Protein AF-A0A928QDV7-F1 (afdb_monomer)

Sequence (192 aa):
MKKKLKGFTLIELIVVIAILGVIIGLLVPNWINMIRKNRIEDQNSRARVVYNAAQTVVQEYRFDERNENSGIASVDSVNDGDFIFMWDCRNGGVTKCYSILSDGTNEEKSDAFKNAFSKKINNIFDGYDDTTYKVYVKDYIVQSVVCRKENNNKYMGAYPTKIKNPRKGATVEAINMTAFNLDKTDNTNTVN

Secondary structure (DSSP, 8-state):
--PPP-PPPHHHHHHHHHHHHHHHHHHHHHHHHHHHHHHHHHHHHHHHHHHHHHHHHHHHHHHHHHHT-SS---TT--SSS-EEEEEETTTTSEEEEEEE-TTS-EEEPPHHHHHHHHHHHHTT-TTTTSEEEEEEEETTEEEEEEEEETT-SS--EEESSPPS---TT--STT---SSS-TT---------

Foldseek 3Di:
DDDDDDDDDPVVVVVVVVVVVVVCVVPVVVVVVVVVVVVQVVQQVLQVQLQVLLLVLLVVLVVVVVVVPPPDDPLQHPVQFWKKWKFDLVVVTDIWMWGQDPVRDTDTRDPVNRVVSSVSSCVRRVCSNQKIKMWTTHNSHTPKMKMDGNVGQAYIHMPPDRQPDDDRRDDNVQQDPVPVNSPDRDPPDD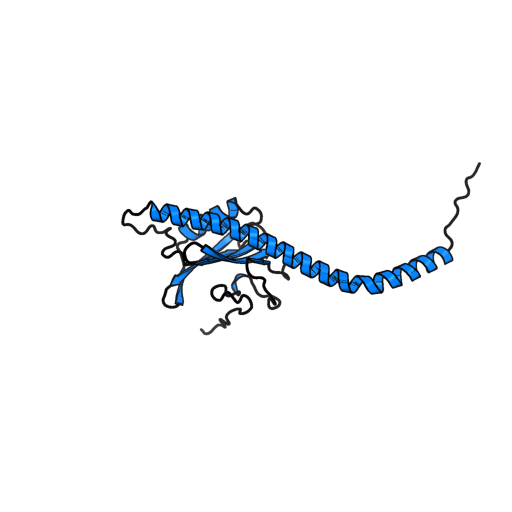DD

Structure (mmCIF, N/CA/C/O backbone):
data_AF-A0A928QDV7-F1
#
_entry.id   AF-A0A928QDV7-F1
#
loop_
_atom_site.group_PDB
_atom_site.id
_atom_site.type_symbol
_atom_site.label_atom_id
_atom_site.label_alt_id
_atom_site.label_comp_id
_atom_site.label_asym_id
_atom_site.label_entity_id
_atom_site.label_seq_id
_atom_site.pdbx_PDB_ins_code
_atom_site.Cartn_x
_atom_site.Cartn_y
_atom_site.Cartn_z
_atom_site.occupancy
_atom_site.B_iso_or_equiv
_atom_site.auth_seq_id
_atom_site.auth_comp_id
_atom_site.auth_asym_id
_atom_site.auth_atom_id
_atom_site.pdbx_PDB_model_num
ATOM 1 N N . MET A 1 1 ? -22.455 43.721 47.576 1.00 55.53 1 MET A N 1
ATOM 2 C CA . MET A 1 1 ? -23.292 42.504 47.434 1.00 55.53 1 MET A CA 1
ATOM 3 C C . MET A 1 1 ? -22.392 41.290 47.214 1.00 55.53 1 MET A C 1
ATOM 5 O O . MET A 1 1 ? -21.676 41.269 46.223 1.00 55.53 1 MET A O 1
ATOM 9 N N . LYS A 1 2 ? -22.374 40.303 48.123 1.00 63.09 2 LYS A N 1
ATOM 10 C CA . LYS A 1 2 ? -21.626 39.044 47.922 1.00 63.09 2 LYS A CA 1
ATOM 11 C C . LYS A 1 2 ? -22.505 38.061 47.136 1.00 63.09 2 LYS A C 1
ATOM 13 O O . LYS A 1 2 ? -23.550 37.651 47.636 1.00 63.09 2 LYS A O 1
ATOM 18 N N . LYS A 1 3 ? -22.110 37.707 45.908 1.00 72.69 3 LYS A N 1
ATOM 19 C CA . LYS A 1 3 ? -22.772 36.661 45.107 1.00 72.69 3 LYS A CA 1
ATOM 20 C C . LYS A 1 3 ? -22.563 35.304 45.788 1.00 72.69 3 LYS A C 1
ATOM 22 O O . LYS A 1 3 ? -21.424 34.890 45.976 1.00 72.69 3 LYS A O 1
ATOM 27 N N . LYS A 1 4 ? -23.648 34.607 46.145 1.00 72.56 4 LYS A N 1
ATOM 28 C CA . LYS A 1 4 ? -23.580 33.191 46.534 1.00 72.56 4 LYS A CA 1
ATOM 29 C C . LYS A 1 4 ? -23.350 32.357 45.274 1.00 72.56 4 LYS A C 1
ATOM 31 O O . LYS A 1 4 ? -24.188 32.368 44.375 1.00 72.56 4 LYS A O 1
ATOM 36 N N . LEU A 1 5 ? -22.227 31.652 45.211 1.00 72.19 5 LEU A N 1
ATOM 37 C CA . LEU A 1 5 ? -21.999 30.609 44.215 1.00 72.19 5 LEU A CA 1
ATOM 38 C C . LEU A 1 5 ? -22.823 29.389 44.644 1.00 72.19 5 LEU A C 1
ATOM 40 O O . LEU A 1 5 ? -22.653 28.892 45.756 1.00 72.19 5 LEU A O 1
ATOM 44 N N . LYS A 1 6 ? -23.767 28.954 43.804 1.00 79.81 6 LYS A N 1
ATOM 45 C CA . LYS A 1 6 ? -24.488 27.697 44.027 1.00 79.81 6 LYS A CA 1
ATOM 46 C C . LYS A 1 6 ? -23.498 26.555 43.787 1.00 79.81 6 LYS A C 1
ATOM 48 O O . LYS A 1 6 ? -22.979 26.429 42.683 1.00 79.81 6 LYS A O 1
ATOM 53 N N . GLY A 1 7 ? -23.196 25.791 44.833 1.00 77.69 7 GLY A N 1
ATOM 54 C CA . GLY A 1 7 ? -22.428 24.554 44.717 1.00 77.69 7 GLY A CA 1
ATOM 55 C C . GLY A 1 7 ? -23.275 23.456 44.078 1.00 77.69 7 GLY A C 1
ATOM 56 O O . GLY A 1 7 ? -24.495 23.449 44.231 1.00 77.69 7 GLY A O 1
ATOM 57 N N . PHE A 1 8 ? -22.617 22.552 43.357 1.00 84.00 8 PHE A N 1
ATOM 58 C CA . PHE A 1 8 ? -23.239 21.355 42.795 1.00 84.00 8 PHE A CA 1
ATOM 59 C C . PHE A 1 8 ? -23.595 20.383 43.925 1.00 84.00 8 PHE A C 1
ATOM 61 O O . PHE A 1 8 ? -22.808 20.226 44.865 1.00 84.00 8 PHE A O 1
ATOM 68 N N . THR A 1 9 ? -24.763 19.743 43.871 1.00 90.88 9 THR A N 1
ATOM 69 C CA . THR A 1 9 ? -25.114 18.737 44.881 1.00 90.88 9 THR A CA 1
ATOM 70 C C . THR A 1 9 ? -24.445 17.402 44.555 1.00 90.88 9 THR A C 1
ATOM 72 O O . THR A 1 9 ? -24.256 17.032 43.397 1.00 90.88 9 THR A O 1
ATOM 75 N N . LEU A 1 10 ? -24.081 16.641 45.588 1.00 90.19 10 LEU A N 1
ATOM 76 C CA . LEU A 1 10 ? -23.433 15.338 45.414 1.00 90.19 10 LEU A CA 1
ATOM 77 C C . LEU A 1 10 ? -24.353 14.335 44.692 1.00 90.19 10 LEU A C 1
ATOM 79 O O . LEU A 1 10 ? -23.884 13.512 43.910 1.00 90.19 10 LEU A O 1
ATOM 83 N N . ILE A 1 11 ? -25.669 14.452 44.899 1.00 93.12 11 ILE A N 1
ATOM 84 C CA . ILE A 1 11 ? -26.667 13.603 44.243 1.00 93.12 11 ILE A CA 1
ATOM 85 C C . ILE A 1 11 ? -26.786 13.888 42.743 1.00 93.12 11 ILE A C 1
ATOM 87 O O . ILE A 1 11 ? -26.848 12.944 41.957 1.00 93.12 11 ILE A O 1
ATOM 91 N N . GLU A 1 12 ? -26.744 15.160 42.330 1.00 91.50 12 GLU A N 1
ATOM 92 C CA . GLU A 1 12 ? -26.747 15.530 40.909 1.00 91.50 12 GLU A CA 1
ATOM 93 C C . GLU A 1 12 ? -25.554 14.897 40.185 1.00 91.50 12 GLU A C 1
ATOM 95 O O . GLU A 1 12 ? -25.689 14.446 39.051 1.00 91.50 12 GLU A O 1
ATOM 100 N N . LEU A 1 13 ? -24.403 14.773 40.854 1.00 91.19 13 LEU A N 1
ATOM 101 C CA . LEU A 1 13 ? -23.220 14.149 40.263 1.00 91.19 13 LEU A CA 1
ATOM 102 C C . LEU A 1 13 ? -23.370 12.628 40.122 1.00 91.19 13 LEU A C 1
ATOM 104 O O . LEU A 1 13 ? -23.020 12.078 39.078 1.00 91.19 13 LEU A O 1
ATOM 108 N N . ILE A 1 14 ? -23.914 11.952 41.139 1.00 94.00 14 ILE A N 1
ATOM 109 C CA . ILE A 1 14 ? -24.103 10.491 41.130 1.00 94.00 14 ILE A CA 1
ATOM 110 C C . ILE A 1 14 ? -25.051 10.061 40.006 1.00 94.00 14 ILE A C 1
ATOM 112 O O . ILE A 1 14 ? -24.780 9.088 39.302 1.00 94.00 14 ILE A O 1
ATOM 116 N N . VAL A 1 15 ? -26.148 10.793 39.804 1.00 94.69 15 VAL A N 1
ATOM 117 C CA . VAL A 1 15 ? -27.114 10.470 38.744 1.00 94.69 15 VAL A CA 1
ATOM 118 C C . VAL A 1 15 ? -26.477 10.625 37.359 1.00 94.69 15 VAL A C 1
ATOM 120 O O . VAL A 1 15 ? -26.683 9.780 36.487 1.00 94.69 15 VAL A O 1
ATOM 123 N N . VAL A 1 16 ? -25.645 11.651 37.159 1.00 94.06 16 VAL A N 1
ATOM 1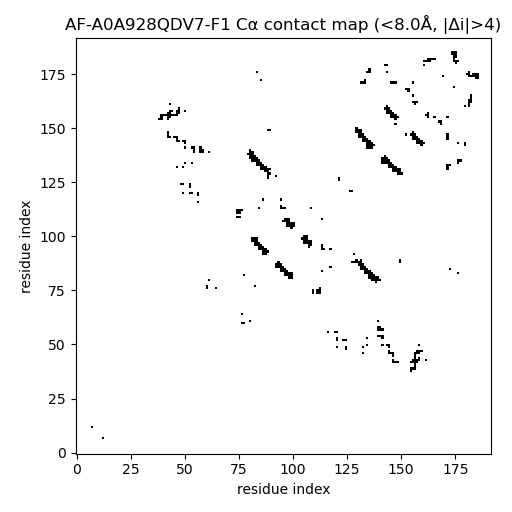24 C CA . VAL A 1 16 ? -24.961 11.889 35.878 1.00 94.06 16 VAL A CA 1
ATOM 125 C C . VAL A 1 16 ? -23.984 10.761 35.546 1.00 94.06 16 VAL A C 1
ATOM 127 O O . VAL A 1 16 ? -24.023 10.233 34.433 1.00 94.06 16 VAL A O 1
ATOM 130 N N . ILE A 1 17 ? -23.144 10.336 36.496 1.00 95.00 17 ILE A N 1
ATOM 131 C CA . ILE A 1 17 ? -22.200 9.232 36.250 1.00 95.00 17 ILE A CA 1
ATOM 132 C C . ILE A 1 17 ? -22.919 7.892 36.042 1.00 95.00 17 ILE A C 1
ATOM 134 O O . ILE A 1 17 ? -22.442 7.070 35.259 1.00 95.00 17 ILE A O 1
ATOM 138 N N . ALA A 1 18 ? -24.081 7.686 36.674 1.00 95.62 18 ALA A N 1
ATOM 139 C CA . ALA A 1 18 ? -24.889 6.484 36.486 1.00 95.62 18 ALA A CA 1
ATOM 140 C C . ALA A 1 18 ? -25.421 6.380 35.047 1.00 95.62 18 ALA A C 1
ATOM 142 O O . ALA A 1 18 ? -25.262 5.342 34.405 1.00 95.62 18 ALA A O 1
ATOM 143 N N . ILE A 1 19 ? -25.984 7.466 34.507 1.00 96.06 19 ILE A N 1
ATOM 144 C CA . ILE A 1 19 ? -26.484 7.494 33.123 1.00 96.06 19 ILE A CA 1
ATOM 145 C C . ILE A 1 19 ? -25.323 7.385 32.119 1.00 96.06 19 ILE A C 1
ATOM 147 O O . ILE A 1 19 ? -25.415 6.621 31.156 1.00 96.06 19 ILE A O 1
ATOM 151 N N . LEU A 1 20 ? -24.203 8.083 32.355 1.00 95.31 20 LEU A N 1
ATOM 152 C CA . LEU A 1 20 ? -23.006 7.984 31.507 1.00 95.31 20 LEU A CA 1
ATOM 153 C C . LEU A 1 20 ? -22.452 6.554 31.454 1.00 95.31 20 LEU A C 1
ATOM 155 O O . LEU A 1 20 ? -22.076 6.091 30.377 1.00 95.31 20 LEU A O 1
ATOM 159 N N . GLY A 1 21 ? -22.441 5.838 32.581 1.00 95.94 21 GLY A N 1
ATOM 160 C CA . GLY A 1 21 ? -21.987 4.449 32.646 1.00 95.94 21 GLY A CA 1
ATOM 161 C C . GLY A 1 21 ? -22.796 3.516 31.743 1.00 95.94 21 GLY A C 1
ATOM 162 O O . GLY A 1 21 ? -22.215 2.720 31.002 1.00 95.94 21 GLY A O 1
ATOM 163 N N . VAL A 1 22 ? -24.126 3.661 31.735 1.00 94.94 22 VAL A N 1
ATOM 164 C CA . VAL A 1 22 ? -25.017 2.864 30.873 1.00 94.94 22 VAL A CA 1
ATOM 165 C C . VAL A 1 22 ? -24.737 3.131 29.389 1.00 94.94 22 VAL A C 1
ATOM 167 O O . VAL A 1 22 ? -24.626 2.187 28.606 1.00 94.94 22 VAL A O 1
ATOM 170 N N . ILE A 1 23 ? -24.561 4.399 28.997 1.00 95.38 23 ILE A N 1
ATOM 171 C CA . ILE A 1 23 ? -24.286 4.777 27.599 1.00 95.38 23 ILE A CA 1
ATOM 172 C C . ILE A 1 23 ? -22.918 4.249 27.143 1.00 95.38 23 ILE A C 1
ATOM 174 O O . ILE A 1 23 ? -22.806 3.659 26.067 1.00 95.38 23 ILE A O 1
ATOM 178 N N . ILE A 1 24 ? -21.878 4.426 27.963 1.00 94.31 24 ILE A N 1
ATOM 179 C CA . ILE A 1 24 ? -20.519 3.957 27.656 1.00 94.31 24 ILE A CA 1
ATOM 180 C C . ILE A 1 24 ? -20.502 2.429 27.501 1.00 94.31 24 ILE A C 1
ATOM 182 O O . ILE A 1 24 ? -19.889 1.925 26.559 1.00 94.31 24 ILE A O 1
ATOM 186 N N . GLY A 1 25 ? -21.220 1.696 28.360 1.00 92.50 25 GLY A N 1
ATOM 187 C CA . GLY A 1 25 ? -21.282 0.232 28.324 1.00 92.50 25 GLY A CA 1
ATOM 188 C C . GLY A 1 25 ? -21.775 -0.339 26.991 1.00 92.50 25 GLY A C 1
ATOM 189 O O . GLY A 1 25 ? -21.219 -1.321 26.502 1.00 92.50 25 GLY A O 1
ATOM 190 N N . LEU A 1 26 ? -22.764 0.300 26.360 1.00 90.81 26 LEU A N 1
ATOM 191 C CA . LEU A 1 26 ? -23.292 -0.134 25.060 1.00 90.81 26 LEU A CA 1
ATOM 192 C C . LEU A 1 26 ? -22.416 0.316 23.878 1.00 90.81 26 LEU A C 1
ATOM 194 O O . LEU A 1 26 ? -22.362 -0.358 22.848 1.00 90.81 26 LEU A O 1
ATOM 198 N N . LEU A 1 27 ? -21.729 1.454 24.005 1.00 90.25 27 LEU A N 1
ATOM 199 C CA . LEU A 1 27 ? -21.082 2.131 22.876 1.00 90.25 27 LEU A CA 1
ATOM 200 C C . LEU A 1 27 ? -19.619 1.712 22.651 1.00 90.25 27 LEU A C 1
ATOM 202 O O . LEU A 1 27 ? -19.185 1.565 21.504 1.00 90.25 27 LEU A O 1
ATOM 206 N N . VAL A 1 28 ? -18.857 1.474 23.724 1.00 89.38 28 VAL A N 1
ATOM 207 C CA . VAL A 1 28 ? -17.423 1.121 23.669 1.00 89.38 28 VAL A CA 1
ATOM 208 C C . VAL A 1 28 ? -17.087 -0.051 22.728 1.00 89.38 28 VAL A C 1
ATOM 210 O O . VAL A 1 28 ? -16.169 0.115 21.914 1.00 89.38 28 VAL A O 1
ATOM 213 N N . PRO A 1 29 ? -17.778 -1.213 22.757 1.00 86.12 29 PRO A N 1
ATOM 214 C CA . PRO A 1 29 ? -17.377 -2.356 21.929 1.00 86.12 29 PRO A CA 1
ATOM 215 C C . PRO A 1 29 ? -17.470 -2.066 20.422 1.00 86.12 29 PRO A C 1
ATOM 217 O O . PRO A 1 29 ? -16.590 -2.463 19.652 1.00 86.12 29 PRO A O 1
ATOM 220 N N . ASN A 1 30 ? -18.487 -1.318 19.988 1.00 86.88 30 ASN A N 1
ATOM 221 C CA . ASN A 1 30 ? -18.667 -0.955 18.581 1.00 86.88 30 ASN A CA 1
ATOM 222 C C . ASN A 1 30 ? -17.600 0.037 18.101 1.00 86.88 30 ASN A C 1
ATOM 224 O O . ASN A 1 30 ? -17.095 -0.082 16.978 1.00 86.88 30 ASN A O 1
ATOM 228 N N . TRP A 1 31 ? -17.200 0.979 18.957 1.00 87.75 31 TRP A N 1
ATOM 229 C CA . TRP A 1 31 ? -16.205 1.991 18.606 1.00 87.75 31 TRP A CA 1
ATOM 230 C C . TRP A 1 31 ? -14.814 1.385 18.367 1.00 87.75 31 TRP A C 1
ATOM 232 O O . TRP A 1 31 ? -14.151 1.728 17.387 1.00 87.75 31 TRP A O 1
ATOM 242 N N . ILE A 1 32 ? -14.393 0.412 19.180 1.00 87.56 32 ILE A N 1
ATOM 243 C CA . ILE A 1 32 ? -13.096 -0.272 19.012 1.00 87.56 32 ILE A CA 1
ATOM 244 C C . ILE A 1 32 ? -12.992 -0.932 17.626 1.00 87.56 32 ILE A C 1
ATOM 246 O O . ILE A 1 32 ? -11.973 -0.806 16.938 1.00 87.56 32 ILE A O 1
ATOM 250 N N . ASN A 1 33 ? -14.066 -1.588 17.179 1.00 85.75 33 ASN A N 1
ATOM 251 C CA . ASN A 1 33 ? -14.122 -2.219 15.860 1.00 85.75 33 ASN A CA 1
ATOM 252 C C . ASN A 1 33 ? -14.093 -1.189 14.723 1.00 85.75 33 ASN A C 1
ATOM 254 O O . ASN A 1 33 ? -13.428 -1.412 13.710 1.00 85.75 33 ASN A O 1
ATOM 258 N N . MET A 1 34 ? -14.771 -0.051 14.891 1.00 87.75 34 MET A N 1
ATOM 259 C CA . MET A 1 34 ? -14.749 1.040 13.917 1.00 87.75 34 MET A CA 1
ATOM 260 C C . MET A 1 34 ? -13.350 1.652 13.781 1.00 87.75 34 MET A C 1
ATOM 262 O O . MET A 1 34 ? -12.877 1.827 12.663 1.00 87.75 34 MET A O 1
ATOM 266 N N . ILE A 1 35 ? -12.642 1.897 14.888 1.00 87.81 35 ILE A N 1
ATOM 267 C CA . ILE A 1 35 ? -11.264 2.415 14.852 1.00 87.81 35 ILE A CA 1
ATOM 268 C C . ILE A 1 35 ? -10.362 1.463 14.066 1.00 87.81 35 ILE A C 1
ATOM 270 O O . ILE A 1 35 ? -9.592 1.905 13.216 1.00 87.81 35 ILE A O 1
ATOM 274 N N . ARG A 1 36 ? -10.480 0.151 14.299 1.00 85.56 36 ARG A N 1
ATOM 275 C CA . ARG A 1 36 ? -9.728 -0.853 13.537 1.00 85.56 36 ARG A CA 1
ATOM 276 C C . ARG A 1 36 ? -10.028 -0.775 12.038 1.00 85.56 36 ARG A C 1
ATOM 278 O O . ARG A 1 36 ? -9.090 -0.771 11.246 1.00 85.56 36 ARG A O 1
ATOM 285 N N . LYS A 1 37 ? -11.305 -0.706 11.652 1.00 86.06 37 LYS A N 1
ATOM 286 C CA . LYS A 1 37 ? -11.717 -0.588 10.243 1.00 86.06 37 LYS A CA 1
ATOM 287 C C . LYS A 1 37 ? -11.186 0.695 9.607 1.00 86.06 37 LYS A C 1
ATOM 289 O O . LYS A 1 37 ? -10.600 0.623 8.536 1.00 86.06 37 LYS A O 1
ATOM 294 N N . ASN A 1 38 ? -11.297 1.828 10.297 1.00 88.44 38 ASN A N 1
ATOM 295 C CA . ASN A 1 38 ? -10.812 3.119 9.810 1.00 88.44 38 ASN A CA 1
ATOM 296 C C . ASN A 1 38 ? -9.292 3.114 9.610 1.00 88.44 38 ASN A C 1
ATOM 298 O O . ASN A 1 38 ? -8.806 3.644 8.620 1.00 88.44 38 ASN A O 1
ATOM 302 N N . ARG A 1 39 ? -8.533 2.473 10.511 1.00 87.75 39 ARG A N 1
ATOM 303 C CA . ARG A 1 39 ? -7.078 2.315 10.353 1.00 87.75 39 ARG A CA 1
ATOM 304 C C . ARG A 1 39 ? -6.711 1.442 9.153 1.00 87.75 39 ARG A C 1
ATOM 306 O O . ARG A 1 39 ? -5.716 1.725 8.504 1.00 87.75 39 ARG A O 1
ATOM 313 N N . ILE A 1 40 ? -7.477 0.389 8.867 1.00 86.25 40 ILE A N 1
ATOM 314 C CA . ILE A 1 40 ? -7.257 -0.451 7.678 1.00 86.25 40 ILE A CA 1
ATOM 315 C C . ILE A 1 40 ? -7.609 0.327 6.407 1.00 86.25 40 ILE A C 1
ATOM 317 O O . ILE A 1 40 ? -6.851 0.293 5.446 1.00 86.25 40 ILE A O 1
ATOM 321 N N . GLU A 1 41 ? -8.724 1.056 6.409 1.00 88.44 41 GLU A N 1
ATOM 322 C CA . GLU A 1 41 ? -9.158 1.837 5.249 1.00 88.44 41 GLU A CA 1
ATOM 323 C C . GLU A 1 41 ? -8.196 2.989 4.934 1.00 88.44 41 GLU A C 1
ATOM 325 O O . GLU A 1 41 ? -7.883 3.217 3.770 1.00 88.44 41 GLU A O 1
ATOM 330 N N . ASP A 1 42 ? -7.649 3.645 5.960 1.00 90.00 42 ASP A N 1
ATOM 331 C CA . ASP A 1 42 ? -6.561 4.616 5.818 1.00 90.00 42 ASP A CA 1
ATOM 332 C C . ASP A 1 42 ? -5.352 3.998 5.097 1.00 90.00 42 ASP A C 1
ATOM 334 O O . ASP A 1 42 ? -4.872 4.536 4.102 1.00 90.00 42 ASP A O 1
ATOM 338 N N . GLN A 1 43 ? -4.909 2.810 5.519 1.00 88.81 43 GLN A N 1
ATOM 339 C CA . GLN A 1 43 ? -3.806 2.126 4.841 1.00 88.81 43 GLN A CA 1
ATOM 340 C C . GLN A 1 43 ? -4.178 1.680 3.415 1.00 88.81 43 GLN A C 1
ATOM 342 O O . GLN A 1 43 ? -3.347 1.791 2.518 1.00 88.81 43 GLN A O 1
ATOM 347 N N . ASN A 1 4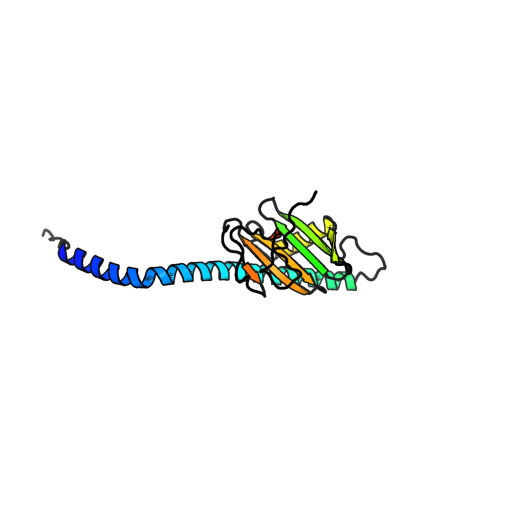4 ? -5.409 1.223 3.165 1.00 90.44 44 ASN A N 1
ATOM 348 C CA . ASN A 1 44 ? -5.874 0.886 1.812 1.00 90.44 44 ASN A CA 1
ATOM 349 C C . ASN A 1 44 ? -5.894 2.114 0.891 1.00 90.44 44 ASN A C 1
ATOM 351 O O . ASN A 1 44 ? -5.546 2.011 -0.284 1.00 90.44 44 ASN A O 1
ATOM 355 N N . SER A 1 45 ? -6.278 3.280 1.417 1.00 91.88 45 SER A N 1
ATOM 356 C CA . SER A 1 45 ? -6.234 4.546 0.683 1.00 91.88 45 SER A CA 1
ATOM 357 C C . SER A 1 45 ? -4.802 4.887 0.271 1.00 91.88 45 SER A C 1
ATOM 359 O O . SER A 1 45 ? -4.548 5.216 -0.884 1.00 91.88 45 SER A O 1
ATOM 361 N N . ARG A 1 46 ? -3.833 4.698 1.173 1.00 91.50 46 ARG A N 1
ATOM 362 C CA . ARG A 1 46 ? -2.406 4.884 0.863 1.00 91.50 46 ARG A CA 1
ATOM 363 C C . ARG A 1 46 ? -1.922 3.902 -0.201 1.00 91.50 46 ARG A C 1
ATOM 365 O O . ARG A 1 46 ? -1.280 4.326 -1.156 1.00 91.50 46 ARG A O 1
ATOM 372 N N . ALA A 1 47 ? -2.299 2.626 -0.094 1.00 91.94 47 ALA A N 1
ATOM 373 C CA . ALA A 1 47 ? -1.995 1.623 -1.115 1.00 91.94 47 ALA A CA 1
ATOM 374 C C . ALA A 1 47 ? -2.562 2.016 -2.490 1.00 91.94 47 ALA A C 1
ATOM 376 O O . ALA A 1 47 ? -1.906 1.796 -3.502 1.00 91.94 47 ALA A O 1
ATOM 377 N N . ARG A 1 48 ? -3.743 2.649 -2.536 1.00 93.56 48 ARG A N 1
ATOM 378 C CA . ARG A 1 48 ? -4.333 3.180 -3.775 1.00 93.56 48 ARG A CA 1
ATOM 379 C C . ARG A 1 48 ? -3.515 4.329 -4.368 1.00 93.56 48 ARG A C 1
ATOM 381 O O . ARG A 1 48 ? -3.356 4.380 -5.583 1.00 93.56 48 ARG A O 1
ATOM 388 N N . VAL A 1 49 ? -2.995 5.238 -3.544 1.00 94.88 49 VAL A N 1
ATOM 389 C CA . VAL A 1 49 ? -2.124 6.322 -4.033 1.00 94.88 49 VAL A CA 1
ATOM 390 C C . VAL A 1 49 ? -0.843 5.741 -4.632 1.00 94.88 49 VAL A C 1
ATOM 392 O O . VAL A 1 49 ? -0.498 6.083 -5.760 1.00 94.88 49 VAL A O 1
ATOM 395 N N . VAL A 1 50 ? -0.198 4.801 -3.934 1.00 94.31 50 VAL A N 1
ATOM 396 C CA . VAL A 1 50 ? 0.994 4.100 -4.442 1.00 94.31 50 VAL A CA 1
ATOM 397 C C . VAL A 1 50 ? 0.679 3.320 -5.720 1.00 94.31 50 VAL A C 1
ATOM 399 O O . VAL A 1 50 ? 1.466 3.356 -6.657 1.00 94.31 50 VAL A O 1
ATOM 402 N N . TYR A 1 51 ? -0.480 2.663 -5.801 1.00 94.62 51 TYR A N 1
ATOM 403 C CA . TYR A 1 51 ? -0.938 1.982 -7.015 1.00 94.62 51 TYR A CA 1
ATOM 404 C C . TYR A 1 51 ? -1.026 2.939 -8.202 1.00 94.62 51 TYR A C 1
ATOM 406 O O . TYR A 1 51 ? -0.499 2.636 -9.266 1.00 94.62 51 TYR A O 1
ATOM 414 N N . ASN A 1 52 ? -1.656 4.101 -8.024 1.00 95.69 52 ASN A N 1
ATOM 415 C CA . ASN A 1 52 ? -1.783 5.085 -9.096 1.00 95.69 52 ASN A CA 1
ATOM 416 C C . ASN A 1 52 ? -0.415 5.650 -9.500 1.00 95.69 52 ASN A C 1
ATOM 418 O O . ASN A 1 52 ? -0.145 5.787 -10.689 1.00 95.69 52 ASN A O 1
ATOM 422 N N . ALA A 1 53 ? 0.457 5.931 -8.527 1.00 95.38 53 ALA A N 1
ATOM 423 C CA . ALA A 1 53 ? 1.823 6.376 -8.784 1.00 95.38 53 ALA A CA 1
ATOM 424 C C . ALA A 1 53 ? 2.605 5.333 -9.592 1.00 95.38 53 ALA A C 1
ATOM 426 O O . ALA A 1 53 ? 3.131 5.645 -10.657 1.00 95.38 53 ALA A O 1
ATOM 427 N N . ALA A 1 54 ? 2.614 4.080 -9.136 1.00 93.69 54 ALA A N 1
ATOM 428 C CA . ALA A 1 54 ? 3.267 2.981 -9.832 1.00 93.69 54 ALA A CA 1
ATOM 429 C C . ALA A 1 54 ? 2.686 2.769 -11.235 1.00 93.69 54 ALA A C 1
ATOM 431 O O . ALA A 1 54 ? 3.445 2.581 -12.178 1.00 93.69 54 ALA A O 1
ATOM 432 N N . GLN A 1 55 ? 1.363 2.859 -11.401 1.00 94.44 55 GLN A N 1
ATOM 433 C CA . GLN A 1 55 ? 0.718 2.718 -12.705 1.00 94.44 55 GLN A CA 1
ATOM 434 C C . GLN A 1 55 ? 1.190 3.801 -13.677 1.00 94.44 55 GLN A C 1
ATOM 436 O O . GLN A 1 55 ? 1.499 3.481 -14.820 1.00 94.44 55 GLN A O 1
ATOM 441 N N . THR A 1 56 ? 1.291 5.056 -13.235 1.00 94.12 56 THR A N 1
ATOM 442 C CA . THR A 1 56 ? 1.827 6.151 -14.057 1.00 94.12 56 THR A CA 1
ATOM 443 C C . THR A 1 56 ? 3.259 5.861 -14.497 1.00 94.12 56 THR A C 1
ATOM 445 O O . THR A 1 56 ? 3.555 5.928 -15.687 1.00 94.12 56 THR A O 1
ATOM 448 N N . VAL A 1 57 ? 4.122 5.472 -13.555 1.00 91.69 57 VAL A N 1
ATOM 449 C CA . VAL A 1 57 ? 5.538 5.188 -13.828 1.00 91.69 57 VAL A CA 1
ATOM 450 C C . VAL A 1 57 ? 5.694 4.019 -14.796 1.00 91.69 57 VAL A C 1
ATOM 452 O O . VAL A 1 57 ? 6.432 4.110 -15.768 1.00 91.69 57 VAL A O 1
ATOM 455 N N . VAL A 1 58 ? 4.972 2.924 -14.572 1.00 91.00 58 VAL A N 1
ATOM 456 C CA . VAL A 1 58 ? 5.023 1.740 -15.435 1.00 91.00 58 VAL A CA 1
ATOM 457 C C . VAL A 1 58 ? 4.540 2.052 -16.855 1.00 91.00 58 VAL A C 1
ATOM 459 O O . VAL A 1 58 ? 5.106 1.542 -17.820 1.00 91.00 58 VAL A O 1
ATOM 462 N N . GLN A 1 59 ? 3.505 2.884 -17.009 1.00 90.38 59 GLN A N 1
ATOM 463 C CA . GLN A 1 59 ? 3.057 3.302 -18.338 1.00 90.38 59 GLN A CA 1
ATOM 464 C C . GLN A 1 59 ? 4.106 4.158 -19.046 1.00 90.38 59 GLN A C 1
ATOM 466 O O . GLN A 1 59 ? 4.285 3.990 -20.246 1.00 90.38 59 GLN A O 1
ATOM 471 N N . GLU A 1 60 ? 4.819 5.024 -18.326 1.00 88.25 60 GLU A N 1
ATOM 472 C CA . GLU A 1 60 ? 5.948 5.785 -18.874 1.00 88.25 60 GLU A CA 1
ATOM 473 C C . GLU A 1 60 ? 7.017 4.845 -19.451 1.00 88.25 60 GLU A C 1
ATOM 475 O O . GLU A 1 60 ? 7.339 4.957 -20.630 1.00 88.25 60 GLU A O 1
ATOM 480 N N . TYR A 1 61 ? 7.443 3.827 -18.689 1.00 85.50 61 TYR A N 1
ATOM 481 C CA . TYR A 1 61 ? 8.375 2.800 -19.181 1.00 85.50 61 TYR A CA 1
ATOM 482 C C . TYR A 1 61 ? 7.857 2.081 -20.433 1.00 85.50 61 TYR A C 1
ATOM 484 O O . TYR A 1 61 ? 8.605 1.881 -21.385 1.00 85.50 61 TYR A O 1
ATOM 492 N N . ARG A 1 62 ? 6.560 1.748 -20.482 1.00 85.38 62 ARG A N 1
ATOM 493 C CA . ARG A 1 62 ? 5.946 1.134 -21.671 1.00 85.38 62 ARG A CA 1
ATOM 494 C C . ARG A 1 62 ? 6.082 2.014 -22.917 1.00 85.38 62 ARG A C 1
ATOM 496 O O . ARG A 1 62 ? 6.255 1.500 -24.022 1.00 85.38 62 ARG A O 1
ATOM 503 N N . PHE A 1 63 ? 5.919 3.328 -22.763 1.00 84.31 63 PHE A N 1
ATOM 504 C CA . PHE A 1 63 ? 6.047 4.269 -23.874 1.00 84.31 63 PHE A CA 1
ATOM 505 C C . PHE A 1 63 ? 7.504 4.452 -24.290 1.00 84.31 63 PHE A C 1
ATOM 507 O O . PHE A 1 63 ? 7.778 4.441 -25.491 1.00 84.31 63 PHE A O 1
ATOM 514 N N . ASP A 1 64 ? 8.412 4.575 -23.326 1.00 82.25 64 ASP A N 1
ATOM 515 C CA . ASP A 1 64 ? 9.844 4.742 -23.576 1.00 82.25 64 ASP A CA 1
ATOM 516 C C . ASP A 1 64 ? 10.411 3.528 -24.318 1.00 82.25 64 ASP A C 1
ATOM 518 O O . ASP A 1 64 ? 10.995 3.683 -25.386 1.00 82.25 64 ASP A O 1
ATOM 522 N N . GLU A 1 65 ? 10.111 2.310 -23.868 1.00 78.25 65 GLU A N 1
ATOM 523 C CA . GLU A 1 65 ? 10.569 1.075 -24.522 1.00 78.25 65 GLU A CA 1
ATOM 524 C C . GLU A 1 65 ? 10.007 0.901 -25.938 1.00 78.25 65 GLU A C 1
ATOM 526 O O . GLU A 1 65 ? 10.682 0.398 -26.835 1.00 78.25 65 GLU A O 1
ATOM 531 N N . ARG A 1 66 ? 8.776 1.366 -26.186 1.00 75.88 66 ARG A N 1
ATOM 532 C CA . ARG A 1 66 ? 8.204 1.371 -27.540 1.00 75.88 66 ARG A CA 1
ATOM 533 C C . ARG A 1 66 ? 8.939 2.344 -28.468 1.00 75.88 66 ARG A C 1
ATOM 535 O O . ARG A 1 66 ? 9.034 2.073 -29.669 1.00 75.88 66 ARG A O 1
ATOM 542 N N . ASN A 1 67 ? 9.405 3.469 -27.929 1.00 73.19 67 ASN A N 1
ATOM 543 C CA . ASN A 1 67 ? 10.132 4.501 -28.665 1.00 73.19 67 ASN A CA 1
ATOM 544 C C . ASN A 1 67 ? 11.616 4.132 -28.853 1.00 73.19 67 ASN A C 1
ATOM 546 O O . ASN A 1 67 ? 12.191 4.457 -29.889 1.00 73.19 67 ASN A O 1
ATOM 550 N N . GLU A 1 68 ? 12.209 3.390 -27.915 1.00 64.56 68 GLU A N 1
ATOM 551 C CA . GLU A 1 68 ? 13.585 2.874 -27.943 1.00 64.56 68 GLU A CA 1
ATOM 552 C C . GLU A 1 68 ? 13.754 1.585 -28.771 1.00 64.56 68 GLU A C 1
ATOM 554 O O . GLU A 1 68 ? 14.696 0.833 -28.540 1.00 64.56 68 GLU A O 1
ATOM 559 N N . ASN A 1 69 ? 12.915 1.335 -29.788 1.00 55.69 69 ASN A N 1
ATOM 560 C CA . ASN A 1 69 ? 13.080 0.246 -30.772 1.00 55.69 69 ASN A CA 1
ATOM 561 C C . ASN A 1 69 ? 14.338 0.435 -31.664 1.00 55.69 69 ASN A C 1
ATOM 563 O O . ASN A 1 69 ? 14.278 0.500 -32.891 1.00 55.69 69 ASN A O 1
ATOM 567 N N . SER A 1 70 ? 15.499 0.509 -31.018 1.00 52.03 70 SER A N 1
ATOM 568 C CA . SER A 1 70 ? 16.854 0.694 -31.525 1.00 52.03 70 SER A CA 1
ATOM 569 C C . SER A 1 70 ? 17.714 -0.522 -31.161 1.00 52.03 70 SER A C 1
ATOM 571 O O . SER A 1 70 ? 18.876 -0.363 -30.822 1.00 52.03 70 SER A O 1
ATOM 573 N N . GLY A 1 71 ? 17.157 -1.739 -31.162 1.00 51.91 71 GLY A N 1
ATOM 574 C CA . GLY A 1 71 ? 17.922 -3.000 -31.159 1.00 51.91 71 GLY A CA 1
ATOM 575 C C . GLY A 1 71 ? 18.923 -3.241 -30.015 1.00 51.91 71 GLY A C 1
ATOM 576 O O . GLY A 1 71 ? 19.731 -4.161 -30.120 1.00 51.91 71 GLY A O 1
ATOM 577 N N . ILE A 1 72 ? 18.892 -2.452 -28.941 1.00 52.69 72 ILE A N 1
ATOM 578 C CA . ILE A 1 72 ? 19.753 -2.590 -27.765 1.00 52.69 72 ILE A CA 1
ATOM 579 C C . ILE A 1 72 ? 18.813 -2.654 -26.566 1.00 52.69 72 ILE A C 1
ATOM 581 O O . ILE A 1 72 ? 18.142 -1.672 -26.268 1.00 52.69 72 ILE A O 1
ATOM 585 N N . ALA A 1 73 ? 18.742 -3.809 -25.900 1.00 53.62 73 ALA A N 1
ATOM 586 C CA . ALA A 1 73 ? 18.036 -3.923 -24.629 1.00 53.62 73 ALA A CA 1
ATOM 587 C C . ALA A 1 73 ? 18.690 -2.950 -23.639 1.00 53.62 73 ALA A C 1
ATOM 589 O O . ALA A 1 73 ? 19.846 -3.145 -23.250 1.00 53.62 73 ALA A O 1
ATOM 590 N N . SER A 1 74 ? 18.000 -1.864 -23.288 1.00 54.25 74 SER A N 1
ATOM 591 C CA . SER A 1 74 ? 18.506 -0.954 -22.271 1.00 54.25 74 SER A CA 1
ATOM 592 C C . SER A 1 74 ? 18.526 -1.704 -20.937 1.00 54.25 74 SER A C 1
ATOM 594 O O . SER A 1 74 ? 17.609 -2.454 -20.602 1.00 54.25 74 SER A O 1
ATOM 596 N N . VAL A 1 75 ? 19.600 -1.528 -20.164 1.00 53.62 75 VAL A N 1
ATOM 597 C CA . VAL A 1 75 ? 19.776 -2.121 -18.819 1.00 53.62 75 VAL A CA 1
ATOM 598 C C . VAL A 1 75 ? 18.639 -1.710 -17.858 1.00 53.62 75 VAL A C 1
ATOM 600 O O . VAL A 1 75 ? 18.437 -2.336 -16.818 1.00 53.62 75 VAL A O 1
ATOM 603 N N . ASP A 1 76 ? 17.865 -0.697 -18.253 1.00 61.59 76 ASP A N 1
ATOM 604 C CA . ASP A 1 76 ? 16.724 -0.120 -17.549 1.00 61.59 76 ASP A CA 1
ATOM 605 C C . ASP A 1 76 ? 15.357 -0.552 -18.117 1.00 61.59 76 ASP A C 1
ATOM 607 O O . ASP A 1 76 ? 14.325 -0.041 -17.680 1.00 61.59 76 ASP A O 1
ATOM 611 N N . SER A 1 77 ? 15.328 -1.495 -19.066 1.00 63.66 77 SER A N 1
ATOM 612 C CA . SER A 1 77 ? 14.085 -2.043 -19.611 1.00 63.66 77 SER A CA 1
ATOM 613 C C . SER A 1 77 ? 13.380 -2.948 -18.594 1.00 63.66 77 SER A C 1
ATOM 615 O O . SER A 1 77 ? 13.967 -3.839 -17.964 1.00 63.66 77 SER A O 1
ATOM 617 N N . VAL A 1 78 ? 12.070 -2.767 -18.475 1.00 65.81 78 VAL A N 1
ATOM 618 C CA . VAL A 1 78 ? 11.176 -3.614 -17.691 1.00 65.81 78 VAL A CA 1
ATOM 619 C C . VAL A 1 78 ? 11.154 -5.041 -18.248 1.00 65.81 78 VAL A C 1
ATOM 621 O O . VAL A 1 78 ? 10.931 -5.942 -17.445 1.00 65.81 78 VAL A O 1
ATOM 624 N N . ASN A 1 79 ? 11.501 -5.256 -19.530 1.00 63.28 79 ASN A N 1
ATOM 625 C CA . ASN A 1 79 ? 11.616 -6.546 -20.237 1.00 63.28 79 ASN A CA 1
ATOM 626 C C . ASN A 1 79 ? 10.486 -7.515 -19.849 1.00 63.28 79 ASN A C 1
ATOM 628 O O . ASN A 1 79 ? 10.589 -8.230 -18.856 1.00 63.28 79 ASN A O 1
ATOM 632 N N . ASP A 1 80 ? 9.421 -7.485 -20.656 1.00 67.31 80 ASP A N 1
ATOM 633 C CA . ASP A 1 80 ? 8.148 -8.221 -20.539 1.00 67.31 80 ASP A CA 1
ATOM 634 C C . ASP A 1 80 ? 7.074 -7.589 -19.640 1.00 67.31 80 ASP A C 1
ATOM 636 O O . ASP A 1 80 ? 5.941 -8.057 -19.614 1.00 67.31 80 ASP A O 1
ATOM 640 N N . GLY A 1 81 ? 7.357 -6.474 -18.957 1.00 74.19 81 GLY A N 1
ATOM 641 C CA . GLY A 1 81 ? 6.326 -5.763 -18.184 1.00 74.19 81 GLY A CA 1
ATOM 642 C C . GLY A 1 81 ? 5.949 -6.427 -16.851 1.00 74.19 81 GLY A C 1
ATOM 643 O O . GLY A 1 81 ? 5.085 -5.894 -16.148 1.00 74.19 81 GLY A O 1
ATOM 644 N N . ASP A 1 82 ? 6.605 -7.538 -16.499 1.00 86.00 82 ASP A N 1
ATOM 645 C CA . ASP A 1 82 ? 6.291 -8.409 -15.362 1.00 86.00 82 ASP A CA 1
ATOM 646 C C . ASP A 1 82 ? 7.371 -8.324 -14.276 1.00 86.00 82 ASP A C 1
ATOM 648 O O . ASP A 1 82 ? 8.486 -8.832 -14.423 1.00 86.00 82 ASP A O 1
ATOM 652 N N . PHE A 1 83 ? 7.049 -7.696 -13.144 1.00 86.75 83 PHE A N 1
ATOM 653 C CA . PHE A 1 83 ? 7.985 -7.591 -12.025 1.00 86.75 83 PHE A CA 1
ATOM 654 C C . PHE A 1 83 ? 7.304 -7.319 -10.683 1.00 86.75 83 PHE A C 1
ATOM 656 O O . PHE A 1 83 ? 6.183 -6.813 -10.586 1.00 86.75 83 PHE A O 1
ATOM 663 N N . ILE A 1 84 ? 8.028 -7.630 -9.613 1.00 88.31 84 ILE A N 1
ATOM 664 C CA . ILE A 1 84 ? 7.700 -7.253 -8.244 1.00 88.31 84 ILE A CA 1
ATOM 665 C C . ILE A 1 84 ? 8.716 -6.229 -7.775 1.00 88.31 84 ILE A C 1
ATOM 667 O O . ILE A 1 84 ? 9.902 -6.530 -7.712 1.00 88.31 84 ILE A O 1
ATOM 671 N N . PHE A 1 85 ? 8.240 -5.059 -7.367 1.00 90.12 85 PHE A N 1
ATOM 672 C CA . PHE A 1 85 ? 9.055 -4.008 -6.773 1.00 90.12 85 PHE A CA 1
ATOM 673 C C . PHE A 1 85 ? 8.709 -3.823 -5.293 1.00 90.12 85 PHE A C 1
ATOM 675 O O . PHE A 1 85 ? 7.545 -3.900 -4.906 1.00 90.12 85 PHE A O 1
ATOM 682 N N . MET A 1 86 ? 9.701 -3.550 -4.457 1.00 90.31 86 MET A N 1
ATOM 683 C CA . MET A 1 86 ? 9.553 -3.264 -3.036 1.00 90.31 86 MET A CA 1
ATOM 684 C C . MET A 1 86 ? 10.411 -2.063 -2.652 1.00 90.31 86 MET A C 1
ATOM 686 O O . MET A 1 86 ? 11.577 -1.989 -3.031 1.00 90.31 86 MET A O 1
ATOM 690 N N . TRP A 1 87 ? 9.842 -1.179 -1.841 1.00 90.56 87 TRP A N 1
ATOM 691 C CA . TRP A 1 87 ? 10.516 -0.064 -1.186 1.00 90.56 87 TRP A CA 1
ATOM 692 C C . TRP A 1 87 ? 10.430 -0.231 0.329 1.00 90.56 87 TRP A C 1
ATOM 694 O O . TRP A 1 87 ? 9.330 -0.384 0.869 1.00 90.56 87 TRP A O 1
ATOM 704 N N . ASP A 1 88 ? 11.574 -0.172 1.006 1.00 87.75 88 ASP A N 1
ATOM 705 C CA . ASP A 1 88 ? 11.687 -0.202 2.462 1.00 87.75 88 ASP A CA 1
ATOM 706 C C . ASP A 1 88 ? 12.139 1.159 3.011 1.00 87.75 88 ASP A C 1
ATOM 708 O O . ASP A 1 88 ? 13.312 1.533 2.925 1.00 87.75 88 ASP A O 1
ATOM 712 N N . CYS A 1 89 ? 11.197 1.892 3.611 1.00 84.62 89 CYS A N 1
ATOM 713 C CA . CYS A 1 89 ? 11.447 3.200 4.215 1.00 84.62 89 CYS A CA 1
ATOM 714 C C . CYS A 1 89 ? 12.403 3.135 5.419 1.00 84.62 89 CYS A C 1
ATOM 716 O O . CYS A 1 89 ? 13.178 4.068 5.629 1.00 84.62 89 CYS A O 1
ATOM 718 N N . ARG A 1 90 ? 12.423 2.019 6.162 1.00 81.31 90 ARG A N 1
ATOM 719 C CA . ARG A 1 90 ? 13.181 1.887 7.415 1.00 81.31 90 ARG A CA 1
ATOM 720 C C . ARG A 1 90 ? 14.685 1.900 7.199 1.00 81.31 90 ARG A C 1
ATOM 722 O O . ARG A 1 90 ? 15.440 2.407 8.024 1.00 81.31 90 ARG A O 1
ATOM 729 N N . ASN A 1 91 ? 15.116 1.318 6.086 1.00 74.06 91 ASN A N 1
ATOM 730 C CA . ASN A 1 91 ? 16.524 1.147 5.748 1.00 74.06 91 ASN A CA 1
ATOM 731 C C . ASN A 1 91 ? 17.041 2.257 4.816 1.00 74.06 91 ASN A C 1
ATOM 733 O O . ASN A 1 91 ? 18.010 2.055 4.094 1.00 74.06 91 ASN A O 1
ATOM 737 N N . GLY A 1 92 ? 16.393 3.428 4.811 1.00 71.06 92 GLY A N 1
ATOM 738 C CA . GLY A 1 92 ? 16.784 4.545 3.950 1.00 71.06 92 GLY A CA 1
ATOM 739 C C . GLY A 1 92 ? 16.389 4.354 2.486 1.00 71.06 92 GLY A C 1
ATOM 740 O O . GLY A 1 92 ? 17.056 4.889 1.605 1.00 71.06 92 GLY A O 1
ATOM 741 N N . GLY A 1 93 ? 15.323 3.592 2.219 1.00 74.25 93 GLY A N 1
ATOM 742 C CA . GLY A 1 93 ? 14.834 3.369 0.862 1.00 74.25 93 GLY A CA 1
ATOM 743 C C . GLY A 1 93 ? 15.473 2.186 0.149 1.00 74.25 93 GLY A C 1
ATOM 744 O O . GLY A 1 93 ? 15.650 2.237 -1.066 1.00 74.25 93 GLY A O 1
ATOM 745 N N . VAL A 1 94 ? 15.835 1.121 0.875 1.00 75.12 94 VAL A N 1
ATOM 746 C CA . VAL A 1 94 ? 16.315 -0.109 0.229 1.00 75.12 94 VAL A CA 1
ATOM 747 C C . VAL A 1 94 ? 15.229 -0.620 -0.706 1.00 75.12 94 VAL A C 1
ATOM 749 O O . VAL A 1 94 ? 14.072 -0.802 -0.318 1.00 75.12 94 VAL A O 1
ATOM 752 N N . THR A 1 95 ? 15.621 -0.843 -1.952 1.00 82.44 95 THR A N 1
ATOM 753 C CA . THR A 1 95 ? 14.741 -1.307 -3.010 1.00 82.44 95 THR A CA 1
ATOM 754 C C . THR A 1 95 ? 15.064 -2.748 -3.353 1.00 82.44 95 THR A C 1
ATOM 756 O O . THR A 1 95 ? 16.224 -3.117 -3.512 1.00 82.44 95 THR A O 1
ATOM 759 N N . LYS A 1 96 ? 14.031 -3.581 -3.471 1.00 85.00 96 LYS A N 1
ATOM 760 C CA . LYS A 1 96 ? 14.151 -4.926 -4.043 1.00 85.00 96 LYS A CA 1
ATOM 761 C C . LYS A 1 96 ? 13.268 -4.986 -5.271 1.00 85.00 96 LYS A C 1
ATOM 763 O O . LYS A 1 96 ? 12.121 -4.551 -5.212 1.00 85.00 96 LYS A O 1
ATOM 768 N N . CYS A 1 97 ? 13.783 -5.497 -6.377 1.00 82.44 97 CYS A N 1
ATOM 769 C CA . CYS A 1 97 ? 12.996 -5.641 -7.591 1.00 82.44 97 CYS A CA 1
ATOM 770 C C . CYS A 1 97 ? 13.359 -6.938 -8.294 1.00 82.44 97 CYS A C 1
ATOM 772 O O . CYS A 1 97 ? 14.539 -7.175 -8.537 1.00 82.44 97 CYS A O 1
ATOM 774 N N . TYR A 1 98 ? 12.353 -7.741 -8.626 1.00 84.00 98 TYR A N 1
ATOM 775 C CA . TYR A 1 98 ? 12.527 -9.026 -9.288 1.00 84.00 98 TYR A CA 1
ATOM 776 C C . TYR A 1 98 ? 11.632 -9.105 -10.523 1.00 84.00 98 TYR A C 1
ATOM 778 O O . TYR A 1 98 ? 10.427 -8.873 -10.399 1.00 84.00 98 TYR A O 1
ATOM 786 N N . SER A 1 99 ? 12.181 -9.444 -11.690 1.00 79.00 99 SER A N 1
ATOM 787 C CA . SER A 1 99 ? 11.371 -9.958 -12.804 1.00 79.00 99 SER A CA 1
ATOM 788 C C . SER A 1 99 ? 10.856 -11.348 -12.465 1.00 79.00 99 SER A C 1
ATOM 790 O O . SER A 1 99 ? 11.535 -12.114 -11.777 1.00 79.00 99 SER A O 1
ATOM 792 N N . ILE A 1 100 ? 9.667 -11.667 -12.969 1.00 74.62 100 ILE A N 1
ATOM 793 C CA . ILE A 1 100 ? 9.111 -13.018 -12.902 1.00 74.62 100 ILE A CA 1
ATOM 794 C C . ILE A 1 100 ? 9.316 -13.642 -14.275 1.00 74.62 100 ILE A C 1
ATOM 796 O O . ILE A 1 100 ? 8.688 -13.229 -15.247 1.00 74.62 100 ILE A O 1
ATOM 800 N N . LEU A 1 101 ? 10.217 -14.615 -14.356 1.00 70.06 101 LEU A N 1
ATOM 801 C CA . LEU A 1 101 ? 10.504 -15.321 -15.597 1.00 70.06 101 LEU A CA 1
ATOM 802 C C . LEU A 1 101 ? 9.384 -16.323 -15.909 1.00 70.06 101 LEU A C 1
ATOM 804 O O . LEU A 1 101 ? 8.661 -16.786 -15.022 1.00 70.06 101 LEU A O 1
ATOM 808 N N . SER A 1 102 ? 9.235 -16.688 -17.185 1.00 68.00 102 SER A N 1
ATOM 809 C CA . SER A 1 102 ? 8.193 -17.630 -17.629 1.00 68.00 102 SER A CA 1
ATOM 810 C C . SER A 1 102 ? 8.317 -19.029 -17.008 1.00 68.00 102 SER A C 1
ATOM 812 O O . SER A 1 102 ? 7.346 -19.783 -17.002 1.00 68.00 102 SER A O 1
ATOM 814 N N . ASP A 1 103 ? 9.491 -19.379 -16.479 1.00 67.62 103 ASP A N 1
ATOM 815 C CA . ASP A 1 103 ? 9.756 -20.627 -15.754 1.00 67.62 103 ASP A CA 1
ATOM 816 C C . ASP A 1 103 ? 9.407 -20.552 -14.251 1.00 67.62 103 ASP A C 1
ATOM 818 O O . ASP A 1 103 ? 9.557 -21.538 -13.527 1.00 67.62 103 ASP A O 1
ATOM 822 N N . GLY A 1 104 ? 8.909 -19.402 -13.780 1.00 65.69 104 GLY A N 1
ATOM 823 C CA . GLY A 1 104 ? 8.540 -19.151 -12.389 1.00 65.69 104 GLY A CA 1
ATOM 824 C C . GLY A 1 104 ? 9.712 -18.774 -11.481 1.00 65.69 104 GLY A C 1
ATOM 825 O O . GLY A 1 104 ? 9.512 -18.654 -10.270 1.00 65.69 104 GLY A O 1
ATOM 826 N N . THR A 1 105 ? 10.917 -18.595 -12.027 1.00 71.31 105 THR A N 1
ATOM 827 C CA . THR A 1 105 ? 12.073 -18.100 -11.273 1.00 71.31 105 THR A CA 1
ATOM 828 C C . THR A 1 105 ? 12.088 -16.570 -11.209 1.00 71.31 105 THR A C 1
ATOM 830 O O . THR A 1 105 ? 11.455 -15.877 -12.009 1.00 71.31 105 THR A O 1
ATOM 833 N N . ASN A 1 106 ? 12.781 -16.037 -10.200 1.00 78.50 106 ASN A N 1
ATOM 834 C CA . ASN A 1 106 ? 12.906 -14.603 -9.967 1.00 78.50 106 ASN A CA 1
ATOM 835 C C . ASN A 1 106 ? 14.325 -14.156 -10.323 1.00 78.50 106 ASN A C 1
ATOM 837 O O . ASN A 1 106 ? 15.287 -14.712 -9.791 1.00 78.50 106 ASN A O 1
ATOM 841 N N . GLU A 1 107 ? 14.453 -13.120 -11.146 1.00 80.88 107 GLU A N 1
ATOM 842 C CA . GLU A 1 107 ? 15.739 -12.491 -11.463 1.00 80.88 107 GLU A CA 1
ATOM 843 C C . GLU A 1 107 ? 15.760 -11.068 -10.906 1.00 80.88 107 GLU A C 1
ATOM 845 O O . GLU A 1 107 ? 14.826 -10.296 -11.120 1.00 80.88 107 GLU A O 1
ATOM 850 N N . GLU A 1 108 ? 16.799 -10.715 -10.151 1.00 84.44 108 GLU A N 1
ATOM 851 C CA . GLU A 1 108 ? 16.905 -9.376 -9.577 1.00 84.44 108 GLU A CA 1
ATOM 852 C C . GLU A 1 108 ? 17.237 -8.343 -10.663 1.00 84.44 108 GLU A C 1
ATOM 854 O O . GLU A 1 108 ? 18.175 -8.511 -11.439 1.00 84.44 108 GLU A O 1
ATOM 859 N N . LYS A 1 109 ? 16.471 -7.249 -10.717 1.00 84.81 109 LYS A N 1
ATOM 860 C CA . LYS A 1 109 ? 16.711 -6.161 -11.676 1.00 84.81 109 LYS A CA 1
ATOM 861 C C . LYS A 1 109 ? 17.977 -5.368 -11.316 1.00 84.81 109 LYS A C 1
ATOM 863 O O . LYS A 1 109 ? 18.437 -5.388 -10.176 1.00 84.81 109 LYS A O 1
ATOM 868 N N . SER A 1 110 ? 18.502 -4.608 -12.279 1.00 85.88 110 SER A N 1
ATOM 869 C CA . SER A 1 110 ? 19.635 -3.692 -12.076 1.00 85.88 110 SER A CA 1
ATOM 870 C C . SER A 1 110 ? 19.350 -2.643 -10.992 1.00 85.88 110 SER A C 1
ATOM 872 O O . SER A 1 110 ? 18.228 -2.144 -10.869 1.00 85.88 110 SER A O 1
ATOM 874 N N . ASP A 1 111 ? 20.375 -2.246 -10.235 1.00 86.44 111 ASP A N 1
ATOM 875 C CA . ASP A 1 111 ? 20.266 -1.168 -9.244 1.00 86.44 111 ASP A CA 1
ATOM 876 C C . ASP A 1 111 ? 19.897 0.177 -9.885 1.00 86.44 111 ASP A C 1
ATOM 878 O O . ASP A 1 111 ?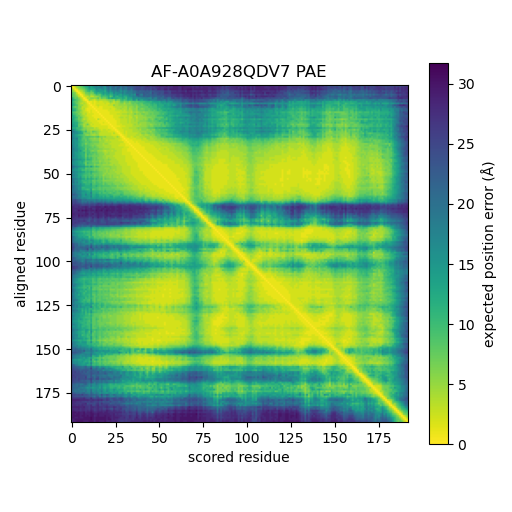 19.202 0.986 -9.267 1.00 86.44 111 ASP A O 1
ATOM 882 N N . ALA A 1 112 ? 20.302 0.406 -11.139 1.00 85.25 112 ALA A N 1
ATOM 883 C CA . ALA A 1 112 ? 19.911 1.590 -11.902 1.00 85.25 112 ALA A CA 1
ATOM 884 C C . ALA A 1 112 ? 18.384 1.662 -12.063 1.00 85.25 112 ALA A C 1
ATOM 886 O O . ALA A 1 112 ? 17.770 2.660 -11.671 1.00 85.25 112 ALA A O 1
ATOM 887 N N . PHE A 1 113 ? 17.765 0.560 -12.501 1.00 85.38 113 PHE A N 1
ATOM 888 C CA . PHE A 1 113 ? 16.313 0.436 -12.606 1.00 85.38 113 PHE A CA 1
ATOM 889 C C . PHE A 1 113 ? 15.624 0.649 -11.254 1.00 85.38 113 PHE A C 1
ATOM 891 O O . PHE A 1 113 ? 14.696 1.451 -11.150 1.00 85.38 113 PHE A O 1
ATOM 898 N N . LYS A 1 114 ? 16.092 -0.024 -10.192 1.00 87.75 114 LYS A N 1
ATOM 899 C CA . LYS A 1 114 ? 15.505 0.100 -8.846 1.00 87.75 114 LYS A CA 1
ATOM 900 C C . LYS A 1 114 ? 15.506 1.552 -8.353 1.00 87.75 114 LYS A C 1
ATOM 902 O O . LYS A 1 114 ? 14.496 2.044 -7.839 1.00 87.75 114 LYS A O 1
ATOM 907 N N . ASN A 1 115 ? 16.625 2.250 -8.534 1.00 88.69 115 ASN A N 1
ATOM 908 C CA . ASN A 1 115 ? 16.795 3.639 -8.115 1.00 88.69 115 ASN A CA 1
ATOM 909 C C . ASN A 1 115 ? 15.964 4.607 -8.969 1.00 88.69 115 ASN A C 1
ATOM 911 O O . ASN A 1 115 ? 15.348 5.527 -8.432 1.00 88.69 115 ASN A O 1
ATOM 915 N N . ALA A 1 116 ? 15.894 4.394 -10.284 1.00 88.56 116 ALA A N 1
ATOM 916 C CA . ALA A 1 116 ? 15.075 5.211 -11.174 1.00 88.56 116 ALA A CA 1
ATOM 917 C C . ALA A 1 116 ? 13.575 5.039 -10.881 1.00 88.56 116 ALA A C 1
ATOM 919 O O . ALA A 1 116 ? 12.864 6.026 -10.677 1.00 88.56 116 ALA A O 1
ATOM 920 N N . PHE A 1 117 ? 13.111 3.791 -10.790 1.00 89.00 117 PHE A N 1
ATOM 921 C CA . PHE A 1 117 ? 11.710 3.456 -10.546 1.00 89.00 117 PHE A CA 1
ATOM 922 C C . PHE A 1 117 ? 11.227 3.995 -9.196 1.00 89.00 117 PHE A C 1
ATOM 924 O O . PHE A 1 117 ? 10.198 4.670 -9.119 1.00 89.00 117 PHE A O 1
ATOM 931 N N . SER A 1 118 ? 12.008 3.765 -8.136 1.00 89.81 118 SER A N 1
ATOM 932 C CA . SER A 1 118 ? 11.695 4.273 -6.798 1.00 89.81 118 SER A CA 1
ATOM 933 C C . SER A 1 118 ? 11.612 5.791 -6.754 1.00 89.81 118 SER A C 1
ATOM 935 O O . SER A 1 118 ? 10.650 6.334 -6.217 1.00 89.81 118 SER A O 1
ATOM 937 N N . LYS A 1 119 ? 12.569 6.491 -7.372 1.00 90.81 119 LYS A N 1
ATOM 938 C CA . LYS A 1 119 ? 12.577 7.953 -7.428 1.00 90.81 119 LYS A CA 1
ATOM 939 C C . LYS A 1 119 ? 11.331 8.490 -8.128 1.00 90.81 119 LYS A C 1
ATOM 941 O O . LYS A 1 119 ? 10.713 9.420 -7.618 1.00 90.81 119 LYS A O 1
ATOM 946 N N . LYS A 1 120 ? 10.930 7.895 -9.257 1.00 91.62 120 LYS A N 1
ATOM 947 C CA . LYS A 1 120 ? 9.713 8.302 -9.975 1.00 91.62 120 LYS A CA 1
ATOM 948 C C . LYS A 1 120 ? 8.456 8.104 -9.117 1.00 91.62 120 LYS A C 1
ATOM 950 O O . LYS A 1 120 ? 7.648 9.024 -9.031 1.00 91.62 120 LYS A O 1
ATOM 955 N N . ILE A 1 121 ? 8.311 6.969 -8.425 1.00 92.38 121 ILE A N 1
ATOM 956 C CA . ILE A 1 121 ? 7.168 6.743 -7.520 1.00 92.38 121 ILE A CA 1
ATOM 957 C C . ILE A 1 121 ? 7.193 7.712 -6.336 1.00 92.38 121 ILE A C 1
ATOM 959 O O . ILE A 1 121 ? 6.168 8.313 -6.021 1.00 92.38 121 ILE A O 1
ATOM 963 N N . ASN A 1 122 ? 8.343 7.887 -5.689 1.00 91.19 122 ASN A N 1
ATOM 964 C CA . ASN A 1 122 ? 8.476 8.709 -4.486 1.00 91.19 122 ASN A CA 1
ATOM 965 C C . ASN A 1 122 ? 8.287 10.207 -4.772 1.00 91.19 122 ASN A C 1
ATOM 967 O O . ASN A 1 122 ? 7.882 10.945 -3.884 1.00 91.19 122 ASN A O 1
ATOM 971 N N . ASN A 1 123 ? 8.508 10.649 -6.013 1.00 92.44 123 ASN A N 1
ATOM 972 C CA . ASN A 1 123 ? 8.149 12.001 -6.449 1.00 92.44 123 ASN A CA 1
ATOM 973 C C . ASN A 1 123 ? 6.628 12.216 -6.565 1.00 92.44 123 ASN A C 1
ATOM 975 O O . ASN A 1 123 ? 6.181 13.358 -6.577 1.00 92.44 123 ASN A O 1
ATOM 979 N N . ILE A 1 124 ? 5.841 11.143 -6.706 1.00 93.38 124 ILE A N 1
ATOM 980 C CA . ILE A 1 124 ? 4.372 11.194 -6.806 1.00 93.38 124 ILE A CA 1
ATOM 981 C C . ILE A 1 124 ? 3.725 10.901 -5.443 1.00 93.38 124 ILE A C 1
ATOM 983 O O . ILE A 1 124 ? 2.650 11.413 -5.134 1.00 93.38 124 ILE A O 1
ATOM 987 N N . PHE A 1 125 ? 4.347 10.041 -4.636 1.00 93.00 125 PHE A N 1
ATOM 988 C CA . PHE A 1 125 ? 3.835 9.608 -3.344 1.0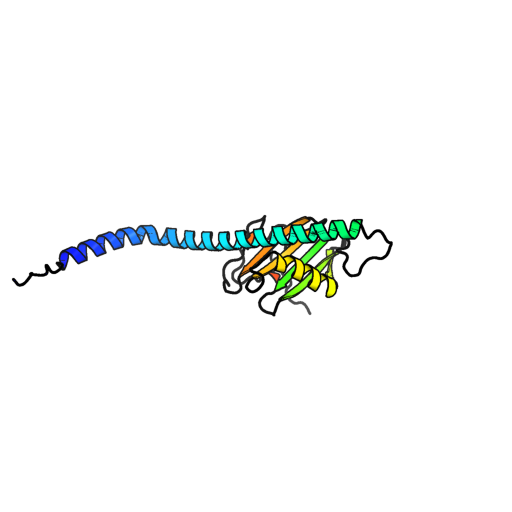0 93.00 125 PHE A CA 1
ATOM 989 C C . PHE A 1 125 ? 4.602 10.254 -2.183 1.00 93.00 125 PHE A C 1
ATOM 991 O O . PHE A 1 125 ? 5.647 9.765 -1.761 1.00 93.00 125 PHE A O 1
ATOM 998 N N . ASP A 1 126 ? 4.004 11.291 -1.596 1.00 87.81 126 ASP A N 1
ATOM 999 C CA . ASP A 1 126 ? 4.597 12.085 -0.506 1.00 87.81 126 ASP A CA 1
ATOM 1000 C C . ASP A 1 126 ? 4.858 11.307 0.799 1.00 87.81 126 ASP A C 1
ATOM 1002 O O . ASP A 1 126 ? 5.589 11.781 1.658 1.00 87.81 126 ASP A O 1
ATOM 1006 N N . GLY A 1 127 ? 4.269 10.118 0.977 1.00 86.19 127 GLY A N 1
ATOM 1007 C CA . GLY A 1 127 ? 4.440 9.288 2.179 1.00 86.19 127 GLY A CA 1
ATOM 1008 C C . GLY A 1 127 ? 5.565 8.254 2.083 1.00 86.19 127 GLY A C 1
ATOM 1009 O O . GLY A 1 127 ? 5.500 7.227 2.760 1.00 86.19 127 GLY A O 1
ATOM 1010 N N . TYR A 1 128 ? 6.529 8.429 1.178 1.00 85.12 128 TYR A N 1
ATOM 1011 C CA . TYR A 1 128 ? 7.575 7.431 0.920 1.00 85.12 128 TYR A CA 1
ATOM 1012 C C . TYR A 1 128 ? 8.546 7.233 2.098 1.00 85.12 128 TYR A C 1
ATOM 1014 O O . TYR A 1 128 ? 9.159 6.171 2.223 1.00 85.12 128 TYR A O 1
ATOM 1022 N N . ASP A 1 129 ? 8.686 8.239 2.955 1.00 87.69 129 ASP A N 1
ATOM 1023 C CA . ASP A 1 129 ? 9.599 8.284 4.099 1.00 87.69 129 ASP A CA 1
ATOM 1024 C C . ASP A 1 129 ? 9.101 7.470 5.302 1.00 87.69 129 ASP A C 1
ATOM 1026 O O . ASP A 1 129 ? 9.899 7.012 6.114 1.00 87.69 129 ASP A O 1
ATOM 1030 N N . ASP A 1 130 ? 7.791 7.243 5.399 1.00 89.12 130 ASP A N 1
ATOM 1031 C CA . ASP A 1 130 ? 7.163 6.504 6.494 1.00 89.12 130 ASP A CA 1
ATOM 1032 C C . ASP A 1 130 ? 6.411 5.246 6.033 1.00 89.12 130 ASP A C 1
ATOM 1034 O O . ASP A 1 130 ? 5.701 4.624 6.832 1.00 89.12 130 ASP A O 1
ATOM 1038 N N . THR A 1 131 ? 6.528 4.869 4.754 1.00 89.44 131 THR A N 1
ATOM 1039 C CA . THR A 1 131 ? 5.777 3.758 4.155 1.00 89.44 131 THR A CA 1
ATOM 1040 C C . THR A 1 131 ? 6.666 2.773 3.435 1.00 89.44 131 THR A C 1
ATOM 1042 O O . THR A 1 131 ? 7.267 3.081 2.413 1.00 89.44 131 THR A O 1
ATOM 1045 N N . THR A 1 132 ? 6.613 1.526 3.886 1.00 90.75 132 THR A N 1
ATOM 1046 C CA . THR A 1 132 ? 7.097 0.384 3.115 1.00 90.75 132 THR A CA 1
ATOM 1047 C C . THR A 1 132 ? 5.996 -0.064 2.163 1.00 90.75 132 THR A C 1
ATOM 1049 O O . THR A 1 132 ? 4.852 -0.253 2.595 1.00 90.75 132 THR A O 1
ATOM 1052 N N . TYR A 1 133 ? 6.313 -0.265 0.888 1.00 90.94 133 TYR A N 1
ATOM 1053 C CA . TYR A 1 133 ? 5.345 -0.739 -0.099 1.00 90.94 133 TYR A CA 1
ATOM 1054 C C . TYR A 1 133 ? 5.933 -1.798 -1.028 1.00 90.94 133 TYR A C 1
ATOM 1056 O O . TYR A 1 133 ? 7.136 -1.853 -1.257 1.00 90.94 133 TYR A O 1
ATOM 1064 N N . LYS A 1 134 ? 5.059 -2.656 -1.549 1.00 90.00 134 LYS A N 1
ATOM 1065 C CA . LYS A 1 134 ? 5.354 -3.711 -2.516 1.00 90.00 134 LYS A CA 1
ATOM 1066 C C . LYS A 1 134 ? 4.337 -3.604 -3.647 1.00 90.00 134 LYS A C 1
ATOM 1068 O O . LYS A 1 134 ? 3.143 -3.473 -3.379 1.00 90.00 134 LYS A O 1
ATOM 1073 N N . VAL A 1 135 ? 4.805 -3.628 -4.886 1.00 90.75 135 VAL A N 1
ATOM 1074 C CA . VAL A 1 135 ? 4.018 -3.457 -6.109 1.00 90.75 135 VAL A CA 1
ATOM 1075 C C . VAL A 1 135 ? 4.224 -4.681 -6.986 1.00 90.75 135 VAL A C 1
ATOM 1077 O O . VAL A 1 135 ? 5.363 -5.055 -7.253 1.00 90.75 135 VAL A O 1
ATOM 1080 N N . TYR A 1 136 ? 3.132 -5.304 -7.417 1.00 89.00 136 TYR A N 1
ATOM 1081 C CA . TYR A 1 136 ? 3.150 -6.322 -8.461 1.00 89.00 136 TYR A CA 1
ATOM 1082 C C . TYR A 1 136 ? 2.685 -5.698 -9.769 1.00 89.00 136 TYR A C 1
ATOM 1084 O O . TYR A 1 136 ? 1.582 -5.146 -9.833 1.00 89.00 136 TYR A O 1
ATOM 1092 N N . VAL A 1 137 ? 3.515 -5.807 -10.795 1.00 88.88 137 VAL A N 1
ATOM 1093 C CA . VAL A 1 137 ? 3.234 -5.352 -12.149 1.00 88.88 137 VAL A CA 1
ATOM 1094 C C . VAL A 1 137 ? 3.230 -6.563 -13.064 1.00 88.88 137 VAL A C 1
ATOM 1096 O O . VAL A 1 137 ? 4.100 -7.426 -12.954 1.00 88.88 137 VAL A O 1
ATOM 1099 N N . LYS A 1 138 ? 2.224 -6.619 -13.932 1.00 87.62 138 LYS A N 1
ATOM 1100 C CA . LYS A 1 138 ? 2.100 -7.613 -14.986 1.00 87.62 138 LYS A CA 1
ATOM 1101 C C . LYS A 1 138 ? 1.665 -6.938 -16.281 1.00 87.62 138 LYS A C 1
ATOM 1103 O O . LYS A 1 138 ? 0.681 -6.198 -16.249 1.00 87.62 138 LYS A O 1
ATOM 1108 N N . ASP A 1 139 ? 2.353 -7.180 -17.387 1.00 86.50 139 ASP A N 1
ATOM 1109 C CA . ASP A 1 139 ? 2.076 -6.615 -18.708 1.00 86.50 139 ASP A CA 1
ATOM 1110 C C . ASP A 1 139 ? 1.972 -5.076 -18.671 1.00 86.50 139 ASP A C 1
ATOM 1112 O O . ASP A 1 139 ? 1.077 -4.470 -19.267 1.00 86.50 139 ASP A O 1
ATOM 1116 N N . TYR A 1 140 ? 2.860 -4.414 -17.918 1.00 87.50 140 TYR A N 1
ATOM 1117 C CA . TYR A 1 140 ? 2.829 -2.963 -17.657 1.00 87.50 140 TYR A CA 1
ATOM 1118 C C . TYR A 1 140 ? 1.559 -2.469 -16.931 1.00 87.50 140 TYR A C 1
ATOM 1120 O O . TYR A 1 140 ? 1.243 -1.273 -16.916 1.00 87.50 140 TYR A O 1
ATOM 1128 N N . ILE A 1 141 ? 0.806 -3.365 -16.305 1.00 89.62 141 ILE A N 1
ATOM 1129 C CA . ILE A 1 141 ? -0.381 -3.049 -15.514 1.00 89.62 141 ILE A CA 1
ATOM 1130 C C . ILE A 1 141 ? -0.103 -3.437 -14.067 1.00 89.62 141 ILE A C 1
ATOM 1132 O O . ILE A 1 141 ? 0.250 -4.576 -13.760 1.00 89.62 141 ILE A O 1
ATOM 1136 N N . VAL A 1 142 ? -0.279 -2.491 -13.149 1.00 91.38 142 VAL A N 1
ATOM 1137 C CA . VAL A 1 142 ? -0.178 -2.778 -11.720 1.00 91.38 142 VAL A CA 1
ATOM 1138 C C . VAL A 1 142 ? -1.347 -3.680 -11.336 1.00 91.38 142 VAL A C 1
ATOM 1140 O O . VAL A 1 142 ? -2.507 -3.314 -11.489 1.00 91.38 142 VAL A O 1
ATOM 1143 N N . GLN A 1 143 ? -1.048 -4.871 -10.831 1.00 88.56 143 GLN A N 1
ATOM 1144 C CA . GLN A 1 143 ? -2.058 -5.851 -10.428 1.00 88.56 143 GLN A CA 1
ATOM 1145 C C . GLN A 1 143 ? -2.466 -5.658 -8.971 1.00 88.56 143 GLN A C 1
ATOM 1147 O O . GLN A 1 143 ? -3.645 -5.732 -8.620 1.00 88.56 143 GLN A O 1
ATOM 1152 N N . SER A 1 144 ? -1.486 -5.405 -8.102 1.00 88.06 144 SER A N 1
ATOM 1153 C CA . SER A 1 144 ? -1.732 -5.179 -6.683 1.00 88.06 144 SER A CA 1
ATOM 1154 C C . SER A 1 144 ? -0.603 -4.407 -6.024 1.00 88.06 144 SER A C 1
ATOM 1156 O O . SER A 1 144 ? 0.563 -4.549 -6.392 1.00 88.06 144 SER A O 1
ATOM 1158 N N . VAL A 1 145 ? -0.960 -3.643 -5.001 1.00 90.06 145 VAL A N 1
ATOM 1159 C CA . VAL A 1 145 ? -0.039 -2.963 -4.104 1.00 90.06 145 VAL A CA 1
ATOM 1160 C C . VAL A 1 145 ? -0.379 -3.327 -2.677 1.00 90.06 145 VAL A C 1
ATOM 1162 O O . VAL A 1 145 ? -1.547 -3.323 -2.284 1.00 90.06 145 VAL A O 1
ATOM 1165 N N . VAL A 1 146 ? 0.658 -3.582 -1.893 1.00 89.50 146 VAL A N 1
ATOM 1166 C CA . VAL A 1 146 ? 0.576 -3.725 -0.446 1.00 89.50 146 VAL A CA 1
ATOM 1167 C C . VAL A 1 146 ? 1.473 -2.682 0.190 1.00 89.50 146 VAL A C 1
ATOM 1169 O O . VAL A 1 146 ? 2.608 -2.496 -0.235 1.00 89.50 146 VAL A O 1
ATOM 1172 N N . CYS A 1 147 ? 0.993 -2.012 1.229 1.00 89.06 147 CYS A N 1
ATOM 1173 C CA . CYS A 1 147 ? 1.798 -1.050 1.962 1.00 89.06 147 CYS A CA 1
ATOM 1174 C C . CYS A 1 147 ? 1.593 -1.148 3.469 1.00 89.06 147 CYS A C 1
ATOM 1176 O O . CYS A 1 147 ? 0.572 -1.630 3.971 1.00 89.06 147 CYS A O 1
ATOM 1178 N N . ARG A 1 148 ? 2.562 -0.625 4.209 1.00 87.44 148 ARG A N 1
ATOM 1179 C CA . ARG A 1 148 ? 2.501 -0.492 5.658 1.00 87.44 148 ARG A CA 1
ATOM 1180 C C . ARG A 1 148 ? 3.247 0.757 6.083 1.00 87.44 148 ARG A C 1
ATOM 1182 O O . ARG A 1 148 ? 4.393 0.959 5.696 1.00 87.44 148 ARG A O 1
ATOM 1189 N N . LYS A 1 149 ? 2.595 1.565 6.915 1.00 88.19 149 LYS A N 1
ATOM 1190 C CA . LYS A 1 149 ? 3.252 2.668 7.614 1.00 88.19 149 LYS A CA 1
ATOM 1191 C C . LYS A 1 149 ? 4.186 2.127 8.700 1.00 88.19 149 LYS A C 1
ATOM 1193 O O . LYS A 1 149 ? 3.763 1.278 9.483 1.00 88.19 149 LYS A O 1
ATOM 1198 N N . GLU A 1 150 ? 5.398 2.653 8.801 1.00 80.38 150 GLU A N 1
ATOM 1199 C CA . GLU A 1 150 ? 6.423 2.241 9.770 1.00 80.38 150 GLU A CA 1
ATOM 1200 C C . GLU A 1 150 ? 5.921 2.328 11.219 1.00 80.38 150 GLU A C 1
ATOM 1202 O O . GLU A 1 150 ? 5.954 1.353 11.969 1.00 80.38 150 GLU A O 1
ATOM 1207 N N . ASN A 1 151 ? 5.303 3.455 11.580 1.00 72.38 151 ASN A N 1
ATOM 1208 C CA . ASN A 1 151 ? 4.711 3.663 12.908 1.00 72.38 151 ASN A CA 1
ATOM 1209 C C . ASN A 1 151 ? 3.465 2.791 13.174 1.00 72.38 151 ASN A C 1
ATOM 1211 O O . ASN A 1 151 ? 2.864 2.858 14.247 1.00 72.38 151 ASN A O 1
ATOM 1215 N N . ASN A 1 152 ? 3.036 1.984 12.200 1.00 66.94 152 ASN A N 1
ATOM 1216 C CA . ASN A 1 152 ? 1.874 1.116 12.280 1.00 66.94 152 ASN A CA 1
ATOM 1217 C C . ASN A 1 152 ? 2.289 -0.350 12.116 1.00 66.94 152 ASN A C 1
ATOM 1219 O O . ASN A 1 152 ? 2.194 -0.947 11.045 1.00 66.94 152 ASN A O 1
ATOM 1223 N N . ASN A 1 153 ? 2.678 -0.979 13.226 1.00 65.25 153 ASN A N 1
ATOM 1224 C CA . ASN A 1 153 ? 3.084 -2.382 13.197 1.00 65.25 153 ASN A CA 1
ATOM 1225 C C . ASN A 1 153 ? 1.931 -3.398 13.088 1.00 65.25 153 ASN A C 1
ATOM 1227 O O . ASN A 1 153 ? 2.170 -4.605 13.039 1.00 65.25 153 ASN A O 1
ATOM 1231 N N . LYS A 1 154 ? 0.676 -2.932 13.084 1.00 73.12 154 LYS A N 1
ATOM 1232 C CA . LYS A 1 154 ? -0.504 -3.791 13.257 1.00 73.12 154 LYS A CA 1
ATOM 1233 C C . LYS A 1 154 ? -1.409 -3.870 12.031 1.00 73.12 154 LYS A C 1
ATOM 1235 O O . LYS A 1 154 ? -2.089 -4.882 11.872 1.00 73.12 154 LYS A O 1
ATOM 1240 N N . TYR A 1 155 ? -1.451 -2.830 11.202 1.00 80.00 155 TYR A N 1
ATOM 1241 C CA . TYR A 1 155 ? -2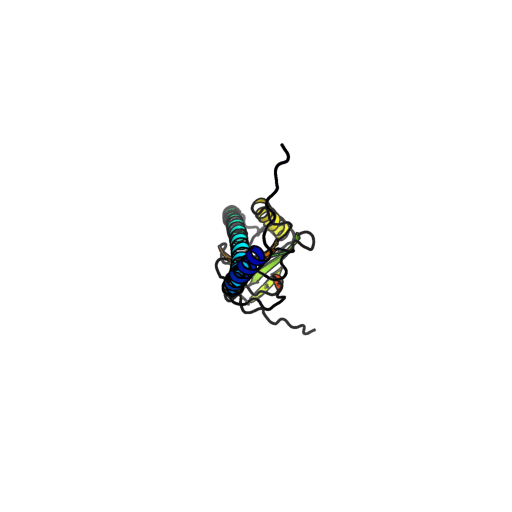.360 -2.760 10.060 1.00 80.00 155 TYR A CA 1
ATOM 1242 C C . TYR A 1 155 ? -1.585 -2.566 8.764 1.00 80.00 155 TYR A C 1
ATOM 1244 O O . TYR A 1 155 ? -0.653 -1.770 8.700 1.00 80.00 155 TYR A O 1
ATOM 1252 N N . MET A 1 156 ? -2.009 -3.295 7.740 1.00 82.56 156 MET A N 1
ATOM 1253 C CA . MET A 1 156 ? -1.461 -3.242 6.392 1.00 82.56 156 MET A CA 1
ATOM 1254 C C . MET A 1 156 ? -2.576 -2.823 5.447 1.00 82.56 156 MET A C 1
ATOM 1256 O O . MET A 1 156 ? -3.738 -3.178 5.666 1.00 82.56 156 MET A O 1
ATOM 1260 N N . GLY A 1 157 ? -2.212 -2.049 4.436 1.00 86.38 157 GLY A N 1
ATOM 1261 C CA . GLY A 1 157 ? -3.099 -1.629 3.366 1.00 86.38 157 GLY A CA 1
ATOM 1262 C C . GLY A 1 157 ? -2.839 -2.447 2.120 1.00 86.38 157 GLY A C 1
ATOM 1263 O O . GLY A 1 157 ? -1.693 -2.809 1.856 1.00 86.38 157 GLY A O 1
ATOM 1264 N N . ALA A 1 158 ? -3.886 -2.710 1.348 1.00 88.88 158 ALA A N 1
ATOM 1265 C CA . ALA A 1 158 ? -3.731 -3.245 0.008 1.00 88.88 158 ALA A CA 1
ATOM 1266 C C . ALA A 1 158 ? -4.784 -2.697 -0.951 1.00 88.88 158 ALA A C 1
ATOM 1268 O O . ALA A 1 158 ? -5.884 -2.304 -0.549 1.00 88.88 158 ALA A O 1
ATOM 1269 N N . TYR A 1 159 ? -4.418 -2.658 -2.226 1.00 89.38 159 TYR A N 1
ATOM 1270 C CA . TYR A 1 159 ? -5.270 -2.201 -3.312 1.00 89.38 159 TYR A CA 1
ATOM 1271 C C . TYR A 1 159 ? -4.882 -2.915 -4.620 1.00 89.38 159 TYR A C 1
ATOM 1273 O O . TYR A 1 159 ? -3.692 -3.134 -4.833 1.00 89.38 159 TYR A O 1
ATOM 1281 N N . PRO A 1 160 ? -5.829 -3.279 -5.506 1.00 85.00 160 PRO A N 1
ATOM 1282 C CA . PRO A 1 160 ? -7.285 -3.158 -5.370 1.00 85.00 160 PRO A CA 1
ATOM 1283 C C . PRO A 1 160 ? -7.895 -4.196 -4.416 1.00 85.00 160 PRO A C 1
ATOM 1285 O O . PRO A 1 160 ? -8.986 -3.990 -3.881 1.00 85.00 160 PRO A O 1
ATOM 1288 N N . THR A 1 161 ? -7.186 -5.293 -4.160 1.00 76.19 161 THR A N 1
ATOM 1289 C CA . THR A 1 161 ? -7.650 -6.379 -3.289 1.00 76.19 161 THR A CA 1
ATOM 1290 C C . THR A 1 161 ? -7.407 -6.044 -1.826 1.00 76.19 161 THR A C 1
ATOM 1292 O O . THR A 1 161 ? -6.331 -5.591 -1.453 1.00 76.19 161 THR A O 1
ATOM 1295 N N . LYS A 1 162 ? -8.403 -6.294 -0.971 1.00 70.56 162 LYS A N 1
ATOM 1296 C CA . LYS A 1 162 ? -8.284 -6.116 0.482 1.00 70.56 162 LYS A CA 1
ATOM 1297 C C . LYS A 1 162 ? -7.640 -7.349 1.115 1.00 70.56 162 LYS A C 1
ATOM 1299 O O . LYS A 1 162 ? -8.062 -8.467 0.826 1.00 70.56 162 LYS A O 1
ATOM 1304 N N . ILE A 1 163 ? -6.702 -7.147 2.040 1.00 67.00 163 ILE A N 1
ATOM 1305 C CA . ILE A 1 163 ? -6.163 -8.235 2.869 1.00 67.00 163 ILE A CA 1
ATOM 1306 C C . ILE A 1 163 ? -7.241 -8.627 3.883 1.00 67.00 163 ILE A C 1
ATOM 1308 O O . ILE A 1 163 ? -7.659 -7.797 4.696 1.00 67.00 163 ILE A O 1
ATOM 1312 N N . LYS A 1 164 ? -7.720 -9.874 3.829 1.00 58.53 164 LYS A N 1
ATOM 1313 C CA . LYS A 1 164 ? -8.803 -10.331 4.708 1.00 58.53 164 LYS A CA 1
ATOM 1314 C C . LYS A 1 164 ? -8.273 -10.716 6.084 1.00 58.53 164 LYS A C 1
ATOM 1316 O O . LYS A 1 164 ? -8.935 -10.373 7.061 1.00 58.53 164 LYS A O 1
ATOM 1321 N N . ASN A 1 165 ? -7.082 -11.319 6.184 1.00 58.38 165 ASN A N 1
ATOM 1322 C CA . ASN A 1 165 ? -6.460 -11.664 7.467 1.00 58.38 165 ASN A CA 1
ATOM 1323 C C . ASN A 1 165 ? -4.917 -11.629 7.417 1.00 58.38 165 ASN A C 1
ATOM 1325 O O . ASN A 1 165 ? -4.288 -12.683 7.315 1.00 58.38 165 ASN A O 1
ATOM 1329 N N . PRO A 1 166 ? -4.263 -10.461 7.582 1.00 57.34 166 PRO A N 1
ATOM 1330 C CA . PRO A 1 166 ? -2.812 -10.450 7.721 1.00 57.34 166 PRO A CA 1
ATOM 1331 C C . PRO A 1 166 ? -2.424 -11.197 9.005 1.00 57.34 166 PRO A C 1
ATOM 1333 O O . PRO A 1 166 ? -2.908 -10.875 10.098 1.00 57.34 166 PRO A O 1
ATOM 1336 N N . ARG A 1 167 ? -1.549 -12.203 8.889 1.00 55.34 167 ARG A N 1
ATOM 1337 C CA . ARG A 1 167 ? -0.982 -12.906 10.049 1.00 55.34 167 ARG A CA 1
ATOM 1338 C C . ARG A 1 167 ? -0.308 -11.868 10.958 1.00 55.34 167 ARG A C 1
ATOM 1340 O O . ARG A 1 167 ? 0.400 -10.985 10.476 1.00 55.34 167 ARG A O 1
ATOM 1347 N N . LYS A 1 168 ? -0.552 -11.925 12.274 1.00 56.09 168 LYS A N 1
ATOM 1348 C CA . LYS A 1 168 ? -0.016 -10.942 13.237 1.00 56.09 168 LYS A CA 1
ATOM 1349 C C . LYS A 1 168 ? 1.516 -10.893 13.120 1.00 56.09 168 LYS A C 1
ATOM 1351 O O . LYS A 1 168 ? 2.172 -11.871 13.452 1.00 56.09 168 LYS A O 1
ATOM 1356 N N . GLY A 1 169 ? 2.060 -9.763 12.664 1.00 57.50 169 GLY A N 1
ATOM 1357 C CA . GLY A 1 169 ? 3.503 -9.573 12.482 1.00 57.50 169 GLY A CA 1
ATOM 1358 C C . GLY A 1 169 ? 4.045 -9.864 11.077 1.00 57.50 169 GLY A C 1
ATOM 1359 O O . GLY A 1 169 ? 5.247 -9.722 10.889 1.00 57.50 169 GLY A O 1
ATOM 1360 N N . ALA A 1 170 ? 3.204 -10.210 10.094 1.00 60.78 170 ALA A N 1
ATOM 1361 C CA . ALA A 1 170 ? 3.643 -10.351 8.704 1.00 60.78 170 ALA A CA 1
ATOM 1362 C C . ALA A 1 170 ? 4.273 -9.042 8.191 1.00 60.78 170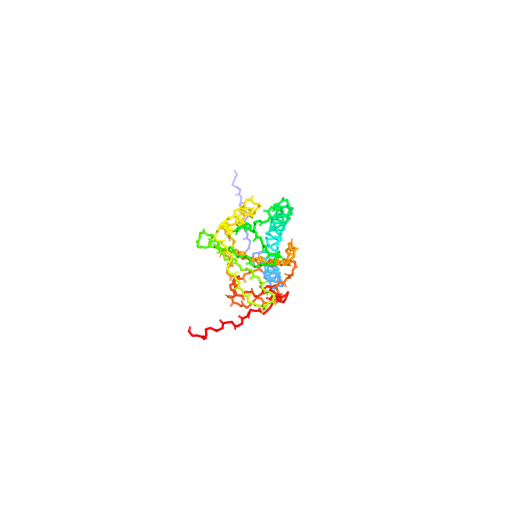 ALA A C 1
ATOM 1364 O O . ALA A 1 170 ? 3.726 -7.950 8.385 1.00 60.78 170 ALA A O 1
ATOM 1365 N N . THR A 1 171 ? 5.448 -9.147 7.575 1.00 65.19 171 THR A N 1
ATOM 1366 C CA . THR A 1 171 ? 6.117 -8.029 6.903 1.00 65.19 171 THR A CA 1
ATOM 1367 C C . THR A 1 171 ? 5.527 -7.839 5.508 1.00 65.19 171 THR A C 1
ATOM 1369 O O . THR A 1 171 ? 4.944 -8.759 4.937 1.00 65.19 171 THR A O 1
ATOM 1372 N N . VAL A 1 172 ? 5.669 -6.634 4.951 1.00 66.44 172 VAL A N 1
ATOM 1373 C CA . VAL A 1 172 ? 5.277 -6.346 3.558 1.00 66.44 172 VAL A CA 1
ATOM 1374 C C . VAL A 1 172 ? 6.008 -7.282 2.585 1.00 66.44 172 VAL A C 1
ATOM 1376 O O . VAL A 1 172 ? 5.417 -7.750 1.618 1.00 66.44 172 VAL A O 1
ATOM 1379 N N . GLU A 1 173 ? 7.258 -7.627 2.894 1.00 68.69 173 GLU A N 1
ATOM 1380 C CA . GLU A 1 173 ? 8.085 -8.554 2.122 1.00 68.69 173 GLU A CA 1
ATOM 1381 C C . GLU A 1 173 ? 7.489 -9.964 2.019 1.00 68.69 173 GLU A C 1
ATOM 1383 O O . GLU A 1 173 ? 7.415 -10.510 0.918 1.00 68.69 173 GLU A O 1
ATOM 1388 N N . ALA A 1 174 ? 7.004 -10.513 3.139 1.00 63.94 174 ALA A N 1
ATOM 1389 C CA . ALA A 1 174 ? 6.504 -11.886 3.233 1.00 63.94 174 ALA A CA 1
ATOM 1390 C C . ALA A 1 174 ? 5.188 -12.127 2.474 1.00 63.94 174 ALA A C 1
ATOM 1392 O O . ALA A 1 174 ? 4.757 -13.271 2.339 1.00 63.94 174 ALA A O 1
ATOM 1393 N N . ILE A 1 175 ? 4.518 -11.072 2.002 1.00 68.12 175 ILE A N 1
ATOM 1394 C CA . ILE A 1 175 ? 3.259 -11.208 1.268 1.00 68.12 175 ILE A CA 1
ATOM 1395 C C . ILE A 1 175 ? 3.552 -11.623 -0.168 1.00 68.12 175 ILE A C 1
ATOM 1397 O O . ILE A 1 175 ? 4.193 -10.883 -0.924 1.00 68.12 175 ILE A O 1
ATOM 1401 N N . ASN A 1 176 ? 3.055 -12.799 -0.550 1.00 62.56 176 ASN A N 1
ATOM 1402 C CA . ASN A 1 176 ? 3.035 -13.204 -1.943 1.00 62.56 176 ASN A CA 1
ATOM 1403 C C . ASN A 1 176 ? 1.991 -12.351 -2.687 1.00 62.56 176 ASN A C 1
ATOM 1405 O O . ASN A 1 176 ? 0.845 -12.237 -2.253 1.00 62.56 176 ASN A O 1
ATOM 1409 N N . MET A 1 177 ? 2.416 -11.716 -3.778 1.00 66.12 177 MET A N 1
ATOM 1410 C CA . MET A 1 177 ? 1.561 -10.880 -4.624 1.00 66.12 177 MET A CA 1
ATOM 1411 C C . MET A 1 177 ? 1.275 -11.506 -5.997 1.00 66.12 177 MET A C 1
ATOM 1413 O O . MET A 1 177 ? 0.415 -10.994 -6.707 1.00 66.12 177 MET A O 1
ATOM 1417 N N . THR A 1 178 ? 1.969 -12.589 -6.385 1.00 57.47 178 THR A N 1
ATOM 1418 C CA . THR A 1 178 ? 1.824 -13.227 -7.712 1.00 57.47 178 THR A CA 1
ATOM 1419 C C 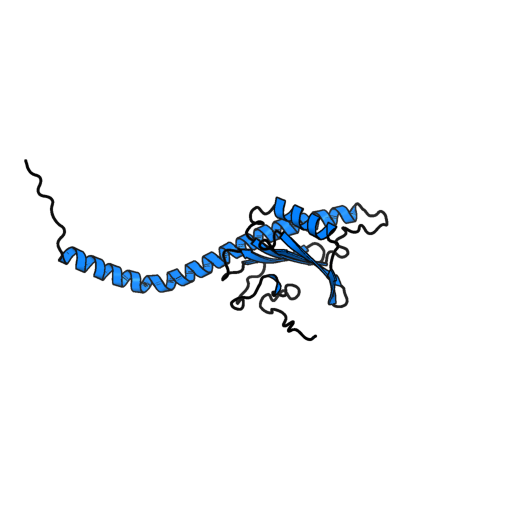. THR A 1 178 ? 0.542 -14.038 -7.810 1.00 57.47 178 THR A C 1
ATOM 1421 O O . THR A 1 178 ? -0.163 -14.001 -8.816 1.00 57.47 178 THR A O 1
ATOM 1424 N N . ALA A 1 179 ? 0.166 -14.710 -6.725 1.00 49.88 179 ALA A N 1
ATOM 1425 C CA . ALA A 1 179 ? -1.201 -15.128 -6.520 1.00 49.88 179 ALA A CA 1
ATOM 1426 C C . ALA A 1 179 ? -1.936 -13.927 -5.927 1.00 49.88 179 ALA A C 1
ATOM 1428 O O . ALA A 1 179 ? -1.683 -13.564 -4.786 1.00 49.88 179 ALA A O 1
ATOM 1429 N N . PHE A 1 180 ? -2.909 -13.365 -6.644 1.00 45.22 180 PHE A N 1
ATOM 1430 C CA . PHE A 1 180 ? -3.877 -12.341 -6.190 1.00 45.22 180 PHE A CA 1
ATOM 1431 C C . PHE A 1 180 ? -4.551 -12.630 -4.815 1.00 45.22 180 PHE A C 1
ATOM 1433 O O . PHE A 1 180 ? -5.347 -11.851 -4.289 1.00 45.22 180 PHE A O 1
ATOM 1440 N N . ASN A 1 181 ? -4.239 -13.781 -4.225 1.00 48.06 181 ASN A N 1
ATOM 1441 C CA . ASN A 1 181 ? -4.532 -14.222 -2.884 1.00 48.06 181 ASN A CA 1
ATOM 1442 C C . ASN A 1 181 ? -3.476 -13.728 -1.868 1.00 48.06 181 ASN A C 1
ATOM 1444 O O . ASN A 1 181 ? -2.593 -14.474 -1.445 1.00 48.06 181 ASN A O 1
ATOM 1448 N N . LEU A 1 182 ? -3.644 -12.482 -1.416 1.00 50.69 182 LEU A N 1
ATOM 1449 C CA . LEU A 1 182 ? -2.824 -11.825 -0.382 1.00 50.69 182 LEU A CA 1
ATOM 1450 C C . LEU A 1 182 ? -2.855 -12.519 1.005 1.00 50.69 182 LEU A C 1
ATOM 1452 O O . LEU A 1 182 ? -2.190 -12.054 1.929 1.00 50.69 182 LEU A O 1
ATOM 1456 N N . ASP A 1 183 ? -3.634 -13.598 1.182 1.00 49.97 183 ASP A N 1
ATOM 1457 C CA . ASP A 1 183 ? -3.703 -14.381 2.428 1.00 49.97 183 ASP A CA 1
ATOM 1458 C C . ASP A 1 183 ? -2.623 -15.487 2.510 1.00 49.97 183 ASP A C 1
ATOM 1460 O O . ASP A 1 183 ? -2.407 -16.044 3.591 1.00 49.97 183 ASP A O 1
ATOM 1464 N N . LYS A 1 184 ? -1.914 -15.815 1.416 1.00 43.75 184 LYS A N 1
ATOM 1465 C CA . LYS A 1 184 ? -0.788 -16.768 1.439 1.00 43.75 184 LYS A CA 1
ATOM 1466 C C . LYS A 1 184 ? 0.542 -16.013 1.471 1.00 43.75 184 LYS A C 1
ATOM 1468 O O . LYS A 1 184 ? 1.042 -15.569 0.451 1.00 43.75 184 LYS A O 1
ATOM 1473 N N . THR A 1 185 ? 1.133 -15.874 2.654 1.00 47.00 185 THR A N 1
ATOM 1474 C CA . THR A 1 185 ? 2.579 -15.650 2.767 1.00 47.00 185 THR A CA 1
ATOM 1475 C C . THR A 1 185 ? 3.257 -16.959 2.377 1.00 47.00 185 THR A C 1
ATOM 1477 O O . THR A 1 185 ? 3.009 -17.967 3.046 1.00 47.00 185 THR A O 1
ATOM 1480 N N . ASP A 1 186 ? 4.036 -16.988 1.297 1.00 40.78 186 ASP A N 1
ATOM 1481 C CA . ASP A 1 186 ? 4.763 -18.202 0.934 1.00 40.78 186 ASP A CA 1
ATOM 1482 C C . ASP A 1 186 ? 5.676 -18.598 2.093 1.00 40.78 186 ASP A C 1
ATOM 1484 O O . ASP A 1 186 ? 6.480 -17.809 2.591 1.00 40.78 186 ASP A O 1
ATOM 1488 N N . ASN A 1 187 ? 5.517 -19.836 2.552 1.00 37.81 187 ASN A N 1
ATOM 1489 C CA . ASN A 1 187 ? 6.460 -20.461 3.456 1.00 37.81 187 ASN A CA 1
ATOM 1490 C C . ASN A 1 187 ? 7.771 -20.693 2.690 1.00 37.81 187 ASN A C 1
ATOM 1492 O O . ASN A 1 187 ? 7.994 -21.792 2.193 1.00 37.81 187 ASN A O 1
ATOM 1496 N N . THR A 1 188 ? 8.664 -19.712 2.636 1.00 35.03 188 THR A N 1
ATOM 1497 C CA . THR A 1 188 ? 10.095 -20.003 2.488 1.00 35.03 188 THR A CA 1
ATOM 1498 C C . THR A 1 188 ? 10.708 -20.005 3.878 1.00 35.03 188 THR A C 1
ATOM 1500 O O . THR A 1 188 ? 11.383 -19.069 4.303 1.00 35.03 188 THR A O 1
ATOM 1503 N N . ASN A 1 189 ? 10.419 -21.086 4.607 1.00 32.19 189 ASN A N 1
ATOM 1504 C CA . ASN A 1 189 ? 11.351 -21.570 5.610 1.00 32.19 189 ASN A CA 1
ATOM 1505 C C . ASN A 1 189 ? 12.692 -21.788 4.903 1.00 32.19 189 ASN A C 1
ATOM 1507 O O . ASN A 1 189 ? 12.762 -22.501 3.904 1.00 32.19 189 ASN A O 1
ATOM 1511 N N . THR A 1 190 ? 13.727 -21.169 5.456 1.00 38.94 190 THR A N 1
ATOM 1512 C CA . THR A 1 190 ? 15.093 -21.692 5.522 1.00 38.94 190 THR A CA 1
ATOM 1513 C C . THR A 1 190 ? 15.180 -23.195 5.251 1.00 38.94 190 THR A C 1
ATOM 1515 O O . THR A 1 190 ? 14.745 -23.984 6.092 1.00 38.94 190 THR A O 1
ATOM 1518 N N . VAL A 1 191 ? 15.800 -23.573 4.133 1.00 35.41 191 VAL A N 1
ATOM 1519 C CA . VAL A 1 191 ? 16.580 -24.813 4.024 1.00 35.41 191 VAL A CA 1
ATOM 1520 C C . VAL A 1 191 ? 17.819 -24.525 3.175 1.00 35.41 191 VAL A C 1
ATOM 1522 O O . VAL A 1 191 ? 17.780 -24.631 1.951 1.00 35.41 191 VAL A O 1
ATOM 1525 N N . ASN A 1 192 ? 18.869 -24.105 3.888 1.00 32.12 192 ASN A N 1
ATOM 1526 C CA . ASN A 1 192 ? 20.309 -24.372 3.742 1.00 32.12 192 ASN A CA 1
ATOM 1527 C C . ASN A 1 192 ? 21.126 -23.130 4.088 1.00 32.12 192 ASN A C 1
ATOM 1529 O O . ASN A 1 192 ? 21.146 -22.181 3.2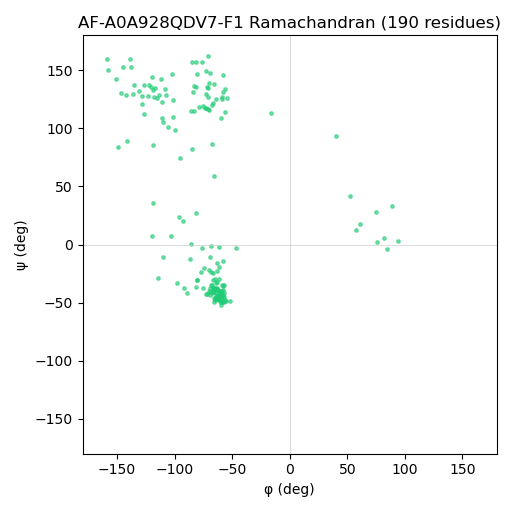78 1.00 32.12 192 ASN A O 1
#

Solvent-accessible surface area (backbone atoms only — not comparable to full-atom values): 10922 Å² total; per-residue (Å²): 136,86,82,81,79,84,75,82,56,73,64,65,50,53,55,51,54,54,55,50,50,58,54,48,68,70,46,52,69,60,49,58,55,49,53,53,50,52,52,33,51,54,33,22,52,50,12,41,52,49,40,53,32,46,35,54,52,38,43,49,52,56,51,50,57,65,70,53,78,68,92,57,88,55,82,66,57,68,74,80,30,27,33,39,40,33,41,32,25,90,70,78,54,49,62,49,42,29,35,61,45,98,88,74,50,76,46,75,58,47,68,67,36,46,54,52,54,49,51,57,31,44,76,67,33,88,58,45,76,50,27,30,36,34,39,29,30,47,74,44,37,65,69,38,18,38,25,32,43,66,96,39,80,84,51,61,8,24,18,84,59,71,67,86,62,78,60,92,75,68,51,76,80,52,46,34,62,87,54,87,54,58,72,47,54,69,84,75,70,88,88,131

Radius of gyration: 24.86 Å; Cα contacts (8 Å, |Δi|>4): 265; chains: 1; bounding box: 47×67×79 Å

Nearest PDB structures (foldseek):
  4xpk-assembly1_A  TM=4.445E-01  e=2.417E+00  Campylobacter jejuni subsp. jejuni PT14
  3dsb-assembly1_B  TM=4.827E-01  e=6.122E+00  Clostridioides difficile 630
  2r7h-assembly1_A  TM=4.987E-01  e=7.372E+00  Oleidesulfovibrio alaskensis G20
  4xpl-assembly1_A  TM=4.367E-01  e=8.344E+00  Campylobacter jejuni subsp. jejuni PT14

pLDDT: mean 78.77, std 15.65, range [32.12, 96.06]

Mean predicted aligned error: 10.53 Å